Protein AF-R7W3X5-F1 (afdb_monomer_lite)

Foldseek 3Di:
DPPCCLVPVADDAFPLSCLLQFVVRCALPHDRDDPVNVLSVCCCVVPQVDPVLVVLLVVLLVVLVVVLVVVVVVQVVDPPRDDDVVVSVVCSVLSSVCCQALNPPDPPSVLVVVLVVLSCVLNVDDALCRVCVPDPVSVVVTCSSVSSNVSSVSVLVVLVVSLVVLPDDDDDDPDDDQHNSNRLVCCLPPPPPDPDHDDSDRPPVPVVVPDD

Radius of gyration: 20.96 Å; chains: 1; bounding box: 62×42×55 Å

Sequence (212 aa):
MRTHDVSFATRPISRIKRLTLVDGSEGLIFAPYGSAWRQLRKICTVELLSTRRVQSSRGIGEQEVQHLLQAVSTTTATPGAAVNLSTLLSSYVNDSTVHTIIGSRFKDRETFLRLMGEGIELFSRPGLPDLYPSSRLAMLVSRKPQLVKQHNQAMMGFMETIIQEHQAPLGATTDKEEDLVDVLLRIQKEDDSLEFPLTTRAANESSSSELD

InterPro domains:
  IPR001128 Cytochrome P450 [PF00067] (5-192)
  IPR036396 Cytochrome P450 superfamily [G3DSA:1.10.630.10] (1-207)
  IPR036396 Cytochrome P450 superfamily [SSF48264] (2-198)

Organism: Aegilops tauschii (NCBI:txid37682)

Secondary structure (DSSP, 8-state):
--SSTTTTTSPPPPHHHHHHSPTT--HHHHSPSSHHHHHHHHHIIIIIS-HHHHHHTHHHHHHHHHHHHH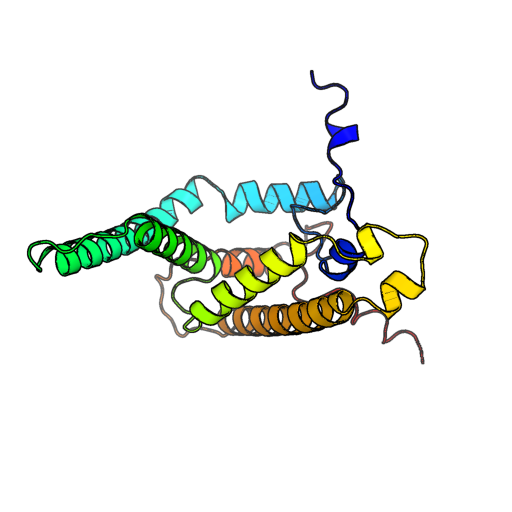HHHHHHTSTTPPP-HHHHHHHHHHHHHHHHHH-S--S-HHHHHHHHHHHHHHHHSPPHHHH-TT-HHHHHH-SHHHHHHHHHHHHHHHHHHHHHHHHS---S-TTPPPPHHHHHHHHHHH-TT-SS---SS-GGGSSSSS--

pLDDT: mean 80.61, std 13.16, range [31.06, 91.56]

Structure (mmCIF, N/CA/C/O backbone):
data_AF-R7W3X5-F1
#
_entry.id   AF-R7W3X5-F1
#
loop_
_atom_site.group_PDB
_atom_site.id
_atom_site.type_symbol
_atom_site.label_atom_id
_atom_site.label_alt_id
_atom_site.label_comp_id
_atom_site.label_asym_id
_atom_site.label_entity_id
_atom_site.label_seq_id
_atom_site.pdbx_PDB_ins_code
_atom_site.Cartn_x
_atom_site.Cartn_y
_atom_site.Cartn_z
_atom_site.occupancy
_atom_site.B_iso_or_equiv
_atom_site.auth_seq_id
_atom_site.auth_comp_id
_atom_site.auth_asym_id
_atom_site.auth_atom_id
_atom_site.pdbx_PDB_model_num
ATOM 1 N N . MET A 1 1 ? -15.840 -21.140 -20.642 1.00 53.31 1 MET A N 1
ATOM 2 C CA . MET A 1 1 ? -15.237 -19.791 -20.730 1.00 53.31 1 MET A CA 1
ATOM 3 C C . MET A 1 1 ? -13.885 -19.774 -20.009 1.00 53.31 1 MET A C 1
ATOM 5 O O . MET A 1 1 ? -13.824 -19.275 -18.901 1.00 53.31 1 MET A O 1
ATOM 9 N N . ARG A 1 2 ? -12.831 -20.387 -20.573 1.00 64.19 2 ARG A N 1
ATOM 10 C CA . ARG A 1 2 ? -11.454 -20.340 -20.013 1.00 64.19 2 ARG A CA 1
ATOM 11 C C . ARG A 1 2 ? -10.365 -20.134 -21.075 1.00 64.19 2 ARG A C 1
ATOM 13 O O . ARG A 1 2 ? -9.177 -20.166 -20.786 1.00 64.19 2 ARG A O 1
ATOM 20 N N . THR A 1 3 ? -10.758 -19.987 -22.337 1.00 79.94 3 THR A N 1
ATOM 21 C CA . THR A 1 3 ? -9.847 -20.098 -23.482 1.00 79.94 3 THR A CA 1
ATOM 22 C C . THR A 1 3 ? -8.993 -18.847 -23.700 1.00 79.94 3 THR A C 1
ATOM 24 O O . THR A 1 3 ? -7.970 -18.929 -24.369 1.00 79.94 3 THR A O 1
ATOM 27 N N . HIS A 1 4 ? -9.382 -17.702 -23.127 1.00 82.06 4 HIS A N 1
ATOM 28 C CA . HIS A 1 4 ? -8.710 -16.413 -23.343 1.00 82.06 4 HIS A CA 1
ATOM 29 C C . HIS A 1 4 ? -8.350 -15.678 -22.046 1.00 82.06 4 HIS A C 1
ATOM 31 O O . HIS A 1 4 ? -7.963 -14.514 -22.094 1.00 82.06 4 HIS A O 1
ATOM 37 N N . ASP A 1 5 ? -8.428 -16.344 -20.891 1.00 83.25 5 ASP A N 1
ATOM 38 C CA . ASP A 1 5 ? -8.201 -15.711 -19.585 1.00 83.25 5 ASP A CA 1
ATOM 39 C C . ASP A 1 5 ? -6.802 -15.082 -19.503 1.00 83.25 5 ASP A C 1
ATOM 41 O O . ASP A 1 5 ? -6.646 -13.972 -19.007 1.00 83.25 5 ASP A O 1
ATOM 45 N N . VAL A 1 6 ? -5.788 -15.750 -20.068 1.00 82.12 6 VAL A N 1
ATOM 46 C CA . VAL A 1 6 ? -4.406 -15.243 -20.119 1.00 82.12 6 VAL A CA 1
ATOM 47 C C . VAL A 1 6 ? -4.274 -14.045 -21.064 1.00 82.12 6 VAL A C 1
ATOM 49 O O . VAL A 1 6 ? -3.577 -13.089 -20.739 1.00 82.12 6 VAL A O 1
ATOM 52 N N . SER A 1 7 ? -4.977 -14.053 -22.200 1.00 82.25 7 SER A N 1
ATOM 53 C CA . SER A 1 7 ? -4.955 -12.946 -23.168 1.00 82.25 7 SER A CA 1
ATOM 54 C C . SER A 1 7 ? -5.521 -11.646 -22.586 1.00 82.25 7 SER A C 1
ATOM 56 O O . SER A 1 7 ? -5.098 -10.567 -22.991 1.00 82.25 7 SER A O 1
ATOM 58 N N . PHE A 1 8 ? -6.435 -11.745 -21.616 1.00 81.62 8 PHE A N 1
ATOM 59 C CA . PHE A 1 8 ? -7.041 -10.604 -20.921 1.00 81.62 8 PHE A CA 1
ATOM 60 C C . PHE A 1 8 ? -6.524 -10.408 -19.486 1.00 81.62 8 PHE A C 1
ATOM 62 O O . PHE A 1 8 ? -7.038 -9.557 -18.761 1.00 81.62 8 PHE A O 1
ATOM 69 N N . ALA A 1 9 ? -5.508 -11.167 -19.059 1.00 82.25 9 ALA A N 1
ATOM 70 C CA . ALA A 1 9 ? -4.963 -11.071 -17.705 1.00 82.25 9 ALA A CA 1
ATOM 71 C C . ALA A 1 9 ? -4.139 -9.791 -17.484 1.00 82.25 9 ALA A C 1
ATOM 73 O O . ALA A 1 9 ? -4.069 -9.286 -16.363 1.00 82.25 9 ALA A O 1
ATOM 74 N N . THR A 1 10 ? -3.523 -9.255 -18.542 1.00 81.56 10 THR A N 1
ATOM 75 C CA . THR A 1 10 ? -2.666 -8.066 -18.465 1.00 81.56 10 THR A CA 1
ATOM 76 C C . THR A 1 10 ? -3.497 -6.784 -18.496 1.00 81.56 10 THR A C 1
ATOM 78 O O . THR A 1 10 ? -4.304 -6.571 -19.402 1.00 81.56 10 THR A O 1
ATOM 81 N N . ARG A 1 11 ? -3.278 -5.890 -17.523 1.00 81.62 11 ARG A N 1
ATOM 82 C CA . ARG A 1 11 ? -3.983 -4.603 -17.432 1.00 81.62 11 ARG A CA 1
ATOM 83 C C . ARG A 1 11 ? -3.225 -3.506 -18.189 1.00 81.62 11 ARG A C 1
ATOM 85 O O . ARG A 1 11 ? -2.046 -3.299 -17.909 1.00 81.62 11 ARG A O 1
ATOM 92 N N . PRO A 1 12 ? -3.869 -2.754 -19.100 1.00 79.50 12 PRO A N 1
ATOM 93 C CA . PRO A 1 12 ? -3.219 -1.628 -19.757 1.00 79.50 12 PRO A CA 1
ATOM 94 C C . PRO A 1 12 ? -2.962 -0.490 -18.757 1.00 79.50 12 PRO A C 1
ATOM 96 O O . PRO A 1 12 ? -3.867 -0.038 -18.051 1.00 79.50 12 PRO A O 1
ATOM 99 N N . ILE A 1 13 ? -1.718 -0.012 -18.718 1.00 80.88 13 ILE A N 1
ATOM 100 C CA . ILE A 1 13 ? -1.271 1.073 -17.837 1.00 80.88 13 ILE A CA 1
ATOM 101 C C . ILE A 1 13 ? -1.200 2.368 -18.652 1.00 80.88 13 ILE A C 1
ATOM 103 O O . ILE A 1 13 ? -0.514 2.430 -19.676 1.00 80.88 13 ILE A O 1
ATOM 107 N N . SER A 1 14 ? -1.909 3.406 -18.200 1.00 81.62 14 SER A N 1
ATOM 108 C CA . SER A 1 14 ? -1.877 4.726 -18.837 1.00 81.62 14 SER A CA 1
ATOM 109 C C . SER A 1 14 ? -0.532 5.430 -18.618 1.00 81.62 14 SER A C 1
ATOM 111 O O . SER A 1 14 ? 0.282 5.016 -17.791 1.00 81.62 14 SER A O 1
ATOM 113 N N . ARG A 1 15 ? -0.277 6.516 -19.354 1.00 79.56 15 ARG A N 1
ATOM 114 C CA . ARG A 1 15 ? 1.006 7.226 -19.293 1.00 79.56 15 ARG A CA 1
ATOM 115 C C . ARG A 1 15 ? 1.274 7.820 -17.908 1.00 79.56 15 ARG A C 1
ATOM 117 O O . ARG A 1 15 ? 2.396 7.715 -17.432 1.00 79.56 15 ARG A O 1
ATOM 124 N N . ILE A 1 16 ? 0.266 8.401 -17.253 1.00 79.81 16 ILE A N 1
ATOM 125 C CA . ILE A 1 16 ? 0.413 8.900 -15.877 1.00 79.81 16 ILE A CA 1
ATOM 126 C C . ILE A 1 16 ? 0.554 7.749 -14.883 1.00 79.81 16 ILE A C 1
ATOM 128 O O . ILE A 1 16 ? 1.426 7.812 -14.026 1.00 79.81 16 ILE A O 1
ATOM 132 N N . LYS A 1 17 ? -0.229 6.674 -15.023 1.00 81.88 17 LYS A N 1
ATOM 133 C CA . LYS A 1 17 ? -0.144 5.516 -14.117 1.00 81.88 17 LYS A CA 1
ATOM 134 C C . LYS A 1 17 ? 1.225 4.842 -14.159 1.00 81.88 17 LYS A C 1
ATOM 136 O O . LYS A 1 17 ? 1.703 4.388 -13.130 1.00 81.88 17 LYS A O 1
ATOM 141 N N . ARG A 1 18 ? 1.881 4.840 -15.323 1.00 82.19 18 ARG A N 1
ATOM 142 C CA . ARG A 1 18 ? 3.265 4.372 -15.466 1.00 82.19 18 ARG A CA 1
ATOM 143 C C . ARG A 1 18 ? 4.270 5.258 -14.734 1.00 82.19 18 ARG A C 1
ATOM 145 O O . ARG A 1 18 ? 5.299 4.763 -14.336 1.00 82.19 18 ARG A O 1
ATOM 152 N N . LEU A 1 19 ? 3.988 6.548 -14.558 1.00 79.44 19 LEU A N 1
ATOM 153 C CA . LEU A 1 19 ? 4.825 7.411 -13.719 1.00 79.44 19 LEU A CA 1
ATOM 154 C C . LEU A 1 19 ? 4.551 7.186 -12.227 1.00 79.44 19 LEU A C 1
ATOM 156 O O . LEU A 1 19 ? 5.418 7.466 -11.407 1.00 79.44 19 LEU A O 1
ATOM 160 N N . THR A 1 20 ? 3.344 6.729 -11.874 1.00 78.44 20 THR A N 1
ATOM 161 C CA . THR A 1 20 ? 2.961 6.405 -10.491 1.00 78.44 20 THR A CA 1
ATOM 162 C C . THR A 1 20 ? 3.589 5.107 -10.021 1.00 78.44 20 THR A C 1
ATOM 164 O O . THR A 1 20 ? 4.037 5.031 -8.885 1.00 78.44 20 THR A O 1
ATOM 167 N N . LEU A 1 21 ? 3.663 4.107 -10.888 1.00 77.50 21 LEU A N 1
ATOM 168 C CA . LEU A 1 21 ? 4.394 2.879 -10.616 1.00 77.50 21 LEU A CA 1
ATOM 169 C C . LEU A 1 21 ? 5.873 3.166 -10.866 1.00 77.50 21 LEU A C 1
ATOM 171 O O . LEU A 1 21 ? 6.240 3.549 -11.970 1.00 77.50 21 LEU A O 1
ATOM 175 N N . VAL A 1 22 ? 6.714 3.039 -9.846 1.00 71.25 22 VAL A N 1
ATOM 176 C CA . VAL A 1 22 ? 8.159 3.104 -10.063 1.00 71.25 22 VAL A CA 1
ATOM 177 C C . VAL A 1 22 ? 8.552 1.898 -10.923 1.00 71.25 22 VAL A C 1
ATOM 179 O O . VAL A 1 22 ? 7.927 0.844 -10.815 1.00 71.25 22 VAL A O 1
ATOM 182 N N . ASP A 1 23 ? 9.534 2.042 -11.814 1.00 70.19 23 ASP A N 1
ATOM 183 C CA . ASP A 1 23 ? 9.938 0.934 -12.687 1.00 70.19 23 ASP A CA 1
ATOM 184 C C . ASP A 1 23 ? 10.310 -0.304 -11.847 1.00 70.19 23 ASP A C 1
ATOM 186 O O . ASP A 1 23 ? 11.108 -0.219 -10.908 1.00 70.19 23 ASP A O 1
ATOM 190 N N . GLY A 1 24 ? 9.682 -1.444 -12.156 1.00 69.12 24 GLY A N 1
ATOM 191 C CA . GLY A 1 24 ? 9.813 -2.688 -11.389 1.00 69.12 24 GLY A CA 1
ATOM 192 C C . GLY A 1 24 ? 8.920 -2.788 -10.143 1.00 69.12 24 GLY A C 1
ATOM 193 O O . GLY A 1 24 ? 8.981 -3.787 -9.428 1.00 69.12 24 GLY A O 1
ATOM 194 N N . SER A 1 25 ? 8.081 -1.785 -9.862 1.00 74.19 25 SER A N 1
ATOM 195 C CA . SER A 1 25 ? 7.157 -1.749 -8.719 1.00 74.19 25 SER A CA 1
ATOM 196 C C . SER A 1 25 ? 5.688 -1.954 -9.120 1.00 74.19 25 SER A C 1
ATOM 198 O O . SER A 1 25 ? 4.775 -1.504 -8.423 1.00 74.19 25 SER A O 1
ATOM 200 N N . GLU A 1 26 ? 5.412 -2.613 -10.249 1.00 78.62 26 GLU A N 1
ATOM 201 C CA . GLU A 1 26 ? 4.047 -2.822 -10.754 1.00 78.62 26 GLU A CA 1
ATOM 202 C C . GLU A 1 26 ? 3.196 -3.728 -9.843 1.00 78.62 26 GLU A C 1
ATOM 204 O O . GLU A 1 26 ? 1.959 -3.714 -9.909 1.00 78.62 26 GLU A O 1
ATOM 209 N N . GLY A 1 27 ? 3.859 -4.499 -8.974 1.00 83.12 27 GLY A N 1
ATOM 210 C CA . GLY A 1 27 ? 3.242 -5.336 -7.949 1.00 83.12 27 GLY A CA 1
ATOM 211 C C . GLY A 1 27 ? 2.247 -6.357 -8.510 1.00 83.12 27 GLY A C 1
ATOM 212 O O . GLY A 1 27 ? 2.238 -6.689 -9.692 1.00 83.12 27 GLY A O 1
ATOM 213 N N . LEU A 1 28 ? 1.354 -6.863 -7.657 1.00 84.44 28 LEU A N 1
ATOM 214 C CA . LEU A 1 28 ? 0.376 -7.884 -8.060 1.00 84.44 28 LEU A CA 1
ATOM 215 C C . LEU A 1 28 ? -0.734 -7.332 -8.980 1.00 84.44 28 LEU A C 1
ATOM 217 O O . LEU A 1 28 ? -1.373 -8.092 -9.712 1.00 84.44 28 LEU A O 1
ATOM 221 N N . ILE A 1 29 ? -0.984 -6.019 -8.922 1.00 83.19 29 ILE A N 1
ATOM 222 C CA . ILE A 1 29 ? -2.129 -5.371 -9.574 1.00 83.19 29 ILE A CA 1
ATOM 223 C C . ILE A 1 29 ? -1.837 -5.058 -11.046 1.00 83.19 29 ILE A C 1
ATOM 225 O O . ILE A 1 29 ? -2.717 -5.273 -11.883 1.00 83.19 29 ILE A O 1
ATOM 229 N N . PHE A 1 30 ? -0.638 -4.554 -11.365 1.00 82.38 30 PHE A N 1
ATOM 230 C CA . PHE A 1 30 ? -0.304 -4.057 -12.706 1.00 82.38 30 PHE A CA 1
ATOM 231 C C . PHE A 1 30 ? 0.792 -4.841 -13.420 1.00 82.38 30 PHE A C 1
ATOM 233 O O . PHE A 1 30 ? 0.944 -4.644 -14.626 1.00 82.38 30 PHE A O 1
ATOM 240 N N . ALA A 1 31 ? 1.526 -5.728 -12.735 1.00 85.25 31 ALA A N 1
ATOM 241 C CA . ALA A 1 31 ? 2.554 -6.505 -13.414 1.00 85.25 31 ALA A CA 1
ATOM 242 C C . ALA A 1 31 ? 1.928 -7.381 -14.517 1.00 85.25 31 ALA A C 1
ATOM 244 O O . ALA A 1 31 ? 0.866 -7.986 -14.310 1.00 85.25 31 ALA A O 1
ATOM 245 N N . PRO A 1 32 ? 2.556 -7.444 -15.705 1.00 84.38 32 PRO A N 1
ATOM 246 C CA . PRO A 1 32 ? 2.081 -8.288 -16.787 1.00 84.38 32 PRO A CA 1
ATOM 247 C C . PRO A 1 32 ? 2.128 -9.757 -16.369 1.00 84.38 32 PRO A C 1
ATOM 249 O O . PRO A 1 32 ? 2.985 -10.184 -15.592 1.00 84.38 32 PRO A O 1
ATOM 252 N N . TYR A 1 33 ? 1.204 -10.550 -16.905 1.00 85.31 33 TYR A N 1
ATOM 253 C CA . TYR A 1 33 ? 1.168 -11.971 -16.597 1.00 85.31 33 TYR A CA 1
ATOM 254 C C . TYR A 1 33 ? 2.459 -12.663 -17.068 1.00 85.31 33 TYR A C 1
ATOM 256 O O . TYR A 1 33 ? 2.796 -12.623 -18.249 1.00 85.31 33 TYR A O 1
ATOM 264 N N . GLY A 1 34 ? 3.161 -13.325 -16.149 1.00 87.12 34 GLY A N 1
ATOM 265 C CA . GLY A 1 34 ? 4.453 -13.969 -16.398 1.00 87.12 34 GLY A CA 1
ATOM 266 C C . GLY A 1 34 ? 4.939 -14.766 -15.186 1.00 87.12 34 GLY A C 1
ATOM 267 O O . GLY A 1 34 ? 4.201 -14.910 -14.206 1.00 87.12 34 GLY A O 1
ATOM 268 N N . SER A 1 35 ? 6.166 -15.291 -15.239 1.00 88.69 35 SER A N 1
ATOM 269 C CA . SER A 1 35 ? 6.783 -16.034 -14.127 1.00 88.69 35 SER A CA 1
ATOM 270 C C . SER A 1 35 ? 6.906 -15.170 -12.868 1.00 88.69 35 SER A C 1
ATOM 272 O O . SER A 1 35 ? 6.412 -15.581 -11.820 1.00 88.69 35 SER A O 1
ATOM 274 N N . ALA A 1 36 ? 7.397 -13.933 -12.993 1.00 86.69 36 ALA A N 1
ATOM 275 C CA . ALA A 1 36 ? 7.482 -12.972 -11.888 1.00 86.69 36 ALA A CA 1
ATOM 276 C C . ALA A 1 36 ? 6.122 -12.713 -11.209 1.00 86.69 36 ALA A C 1
ATOM 278 O O . ALA A 1 36 ? 5.992 -12.833 -9.990 1.00 86.69 36 ALA A O 1
ATOM 279 N N . TRP A 1 37 ? 5.063 -12.449 -11.989 1.00 89.38 37 TRP A N 1
ATOM 280 C CA . TRP A 1 37 ? 3.712 -12.255 -11.440 1.00 89.38 37 TRP A CA 1
ATOM 281 C C . TRP A 1 37 ? 3.177 -13.516 -10.751 1.00 89.38 37 TRP A C 1
ATOM 283 O O . TRP A 1 37 ? 2.553 -13.433 -9.692 1.00 89.38 37 TRP A O 1
ATOM 293 N N . ARG A 1 38 ? 3.421 -14.704 -11.326 1.00 90.38 38 ARG A N 1
ATOM 294 C CA . ARG A 1 38 ? 3.013 -15.985 -10.725 1.00 90.38 38 ARG A CA 1
ATOM 295 C C . ARG A 1 38 ? 3.744 -16.242 -9.408 1.00 90.38 38 ARG A C 1
ATOM 297 O O . ARG A 1 38 ? 3.099 -16.692 -8.462 1.00 90.38 38 ARG A O 1
ATOM 304 N N . GLN A 1 39 ? 5.040 -15.937 -9.337 1.00 91.19 39 GLN A N 1
ATOM 305 C CA . GLN A 1 39 ? 5.836 -16.051 -8.116 1.00 91.19 39 GLN A CA 1
ATOM 306 C C . GLN A 1 39 ? 5.302 -15.107 -7.035 1.00 91.19 39 GLN A C 1
ATOM 308 O O . GLN A 1 39 ? 4.974 -15.564 -5.941 1.00 91.19 39 GLN A O 1
ATOM 313 N N . LEU A 1 40 ? 5.096 -13.827 -7.361 1.00 90.19 40 LEU A N 1
ATOM 314 C CA . LEU A 1 40 ? 4.533 -12.851 -6.426 1.00 90.19 40 LEU A CA 1
ATOM 315 C C . LEU A 1 40 ? 3.133 -13.263 -5.948 1.00 90.19 40 LEU A C 1
ATOM 317 O O . LEU A 1 40 ? 2.847 -13.238 -4.754 1.00 90.19 40 LEU A O 1
ATOM 321 N N . ARG A 1 41 ? 2.268 -13.732 -6.858 1.00 91.38 41 ARG A N 1
ATOM 322 C CA . ARG A 1 41 ? 0.941 -14.259 -6.503 1.00 91.38 41 ARG A CA 1
ATOM 323 C C . ARG A 1 41 ? 1.032 -15.449 -5.552 1.00 91.38 41 ARG A C 1
ATOM 325 O O . ARG A 1 41 ? 0.210 -15.549 -4.639 1.00 91.38 41 ARG A O 1
ATOM 332 N N . LYS A 1 42 ? 1.985 -16.360 -5.775 1.00 91.56 42 LYS A N 1
ATOM 333 C CA . LYS A 1 42 ? 2.213 -17.520 -4.908 1.00 91.56 42 LYS A CA 1
ATOM 334 C C . LYS A 1 42 ? 2.616 -17.061 -3.510 1.00 91.56 42 LYS A C 1
ATOM 336 O O . LYS A 1 42 ? 1.966 -17.492 -2.567 1.00 91.56 42 LYS A O 1
ATOM 341 N N . ILE A 1 43 ? 3.575 -16.140 -3.392 1.00 90.75 43 ILE A N 1
ATOM 342 C CA . ILE A 1 43 ? 3.987 -15.549 -2.108 1.00 90.75 43 ILE A CA 1
ATOM 343 C C . ILE A 1 43 ? 2.777 -14.933 -1.394 1.00 90.75 43 ILE A C 1
ATOM 345 O O . ILE A 1 43 ? 2.472 -15.302 -0.263 1.00 90.75 43 ILE A O 1
ATOM 349 N N . CYS A 1 44 ? 2.005 -14.075 -2.071 1.00 90.25 44 CYS A N 1
ATOM 350 C CA . CYS A 1 44 ? 0.825 -13.462 -1.459 1.00 90.25 44 CYS A CA 1
ATOM 351 C C . CYS A 1 44 ? -0.204 -14.497 -0.984 1.00 90.25 44 CYS A C 1
ATOM 353 O O . CYS A 1 44 ? -0.799 -14.324 0.070 1.00 90.25 44 CYS A O 1
ATOM 355 N N . THR A 1 45 ? -0.435 -15.566 -1.748 1.00 91.19 45 THR A N 1
ATOM 356 C CA . THR A 1 45 ? -1.476 -16.555 -1.421 1.00 91.19 45 THR A CA 1
ATOM 357 C C . THR A 1 45 ? -1.030 -17.530 -0.331 1.00 91.19 45 THR A C 1
ATOM 359 O O . THR A 1 45 ? -1.827 -17.897 0.527 1.00 91.19 45 THR A O 1
ATOM 362 N N . VAL A 1 46 ? 0.224 -17.980 -0.384 1.00 90.44 46 VAL A N 1
ATOM 363 C CA . VAL A 1 46 ? 0.751 -19.040 0.487 1.00 90.44 46 VAL A CA 1
ATOM 364 C C . VAL A 1 46 ? 1.287 -18.481 1.798 1.00 90.44 46 VAL A C 1
ATOM 366 O O . VAL A 1 46 ? 1.103 -19.115 2.829 1.00 90.44 46 VAL A O 1
ATOM 369 N N . GLU A 1 47 ? 1.893 -17.297 1.778 1.00 87.62 47 GLU A N 1
ATOM 370 C CA . GLU A 1 47 ? 2.559 -16.731 2.953 1.00 87.62 47 GLU A CA 1
ATOM 371 C C . GLU A 1 47 ? 1.694 -15.651 3.609 1.00 87.62 47 GLU A C 1
ATOM 373 O O . GLU A 1 47 ? 1.364 -15.745 4.791 1.00 87.62 47 GLU A O 1
ATOM 378 N N . LEU A 1 48 ? 1.246 -14.658 2.830 1.00 86.75 48 LEU A N 1
ATOM 379 C CA . LEU A 1 48 ? 0.571 -13.473 3.379 1.00 86.75 48 LEU A CA 1
ATOM 380 C C . LEU A 1 48 ? -0.921 -13.692 3.667 1.00 86.75 48 LEU A C 1
ATOM 382 O O . LEU A 1 48 ? -1.437 -13.218 4.674 1.00 86.75 48 LEU A O 1
ATOM 386 N N . LEU A 1 49 ? -1.625 -14.396 2.779 1.00 86.50 49 LEU A N 1
ATOM 387 C CA . LEU A 1 49 ? -3.082 -14.583 2.820 1.00 86.50 49 LEU A CA 1
ATOM 388 C C . LEU A 1 49 ? -3.476 -16.036 3.115 1.00 86.50 49 LEU A C 1
ATOM 390 O O . LEU A 1 49 ? -4.570 -16.479 2.757 1.00 86.50 49 LEU A O 1
ATOM 394 N N . SER A 1 50 ? -2.584 -16.794 3.754 1.00 88.75 50 SER A N 1
ATOM 395 C CA . SER A 1 50 ? -2.880 -18.165 4.156 1.00 88.75 50 SER A CA 1
ATOM 396 C C . SER A 1 50 ? -3.966 -18.207 5.226 1.00 88.75 50 SER A C 1
ATOM 398 O O . SER A 1 50 ? -4.115 -17.293 6.037 1.00 88.75 50 SER A O 1
ATOM 400 N N . THR A 1 51 ? -4.707 -19.314 5.281 1.00 87.69 51 THR A N 1
ATOM 401 C CA . THR A 1 51 ? -5.719 -19.538 6.324 1.00 87.69 51 THR A CA 1
ATOM 402 C C . THR A 1 51 ? -5.130 -19.414 7.725 1.00 87.69 51 THR A C 1
ATOM 404 O O . THR A 1 51 ? -5.759 -18.827 8.599 1.00 87.69 51 THR A O 1
ATOM 407 N N . ARG A 1 52 ? -3.901 -19.904 7.921 1.00 86.06 52 ARG A N 1
ATOM 408 C CA . ARG A 1 52 ? -3.161 -19.772 9.178 1.00 86.06 52 ARG A CA 1
ATOM 409 C C . ARG A 1 52 ? -2.927 -18.306 9.546 1.00 86.06 52 ARG A C 1
ATOM 411 O O . ARG A 1 52 ? -3.135 -17.946 10.698 1.00 86.06 52 ARG A O 1
ATOM 418 N N . ARG A 1 53 ? -2.525 -17.471 8.584 1.00 83.25 53 ARG A N 1
ATOM 419 C CA . ARG A 1 53 ? -2.231 -16.051 8.815 1.00 83.25 53 ARG A CA 1
ATOM 420 C C . ARG A 1 53 ? -3.486 -15.232 9.085 1.00 83.25 53 ARG A C 1
ATOM 422 O O . ARG A 1 53 ? -3.521 -14.448 10.022 1.00 83.25 53 ARG A O 1
ATOM 429 N N . VAL A 1 54 ? -4.544 -15.482 8.318 1.00 84.38 54 VAL A N 1
ATOM 430 C CA . VAL A 1 54 ? -5.854 -14.855 8.545 1.00 84.38 54 VAL A CA 1
ATOM 431 C C . VAL A 1 54 ? -6.413 -15.229 9.925 1.00 84.38 54 VAL A C 1
ATOM 433 O O . VAL A 1 54 ? -7.086 -14.425 10.565 1.00 84.38 54 VAL A O 1
ATOM 436 N N . GLN A 1 55 ? -6.139 -16.447 10.402 1.00 85.06 55 GLN A N 1
ATOM 437 C CA . GLN A 1 55 ? -6.533 -16.876 11.744 1.00 85.06 55 GLN A CA 1
ATOM 438 C C . GLN A 1 55 ? -5.665 -16.272 12.848 1.00 85.06 55 GLN A C 1
ATOM 440 O O . GLN A 1 55 ? -6.217 -15.952 13.898 1.00 85.06 55 GLN A O 1
ATOM 445 N N . SER A 1 56 ? -4.353 -16.097 12.641 1.00 81.06 56 SER A N 1
ATOM 446 C CA . SER A 1 56 ? -3.502 -15.439 13.640 1.00 81.06 56 SER A CA 1
ATOM 447 C C . SER A 1 56 ? -3.917 -13.980 13.830 1.00 81.06 56 SER A C 1
ATOM 449 O O . SER A 1 56 ? -4.184 -13.578 14.957 1.00 81.06 56 SER A O 1
ATOM 451 N N . SER A 1 57 ? -4.181 -13.262 12.729 1.00 75.00 57 SER A N 1
ATOM 452 C CA . SER A 1 57 ? -4.606 -11.855 12.754 1.00 75.00 57 SER A CA 1
ATOM 453 C C . SER A 1 57 ? -6.013 -11.629 13.319 1.00 75.00 57 SER A C 1
ATOM 455 O O . SER A 1 57 ? -6.495 -10.497 13.373 1.00 75.00 57 SER A O 1
ATOM 457 N N . ARG A 1 58 ? -6.722 -12.688 13.726 1.00 82.00 58 ARG A N 1
ATOM 458 C CA . ARG A 1 58 ? -8.061 -12.577 14.311 1.00 82.00 58 ARG A CA 1
ATOM 459 C C . ARG A 1 58 ? -8.056 -11.740 15.591 1.00 82.00 58 ARG A C 1
ATOM 461 O O . ARG A 1 58 ? -8.998 -10.979 15.801 1.00 82.00 58 ARG A O 1
ATOM 468 N N . GLY A 1 59 ? -7.003 -11.849 16.405 1.00 81.69 59 GLY A N 1
ATOM 469 C CA . GLY A 1 59 ? -6.872 -11.079 17.645 1.00 81.69 59 GLY A CA 1
ATOM 470 C C . GLY A 1 59 ? -6.887 -9.568 17.402 1.00 81.69 59 GLY A C 1
ATOM 471 O O . GLY A 1 59 ? -7.542 -8.835 18.139 1.00 81.69 59 GLY A O 1
ATOM 472 N N . ILE A 1 60 ? -6.263 -9.122 16.308 1.00 80.94 60 ILE A N 1
ATOM 473 C CA . ILE A 1 60 ? -6.261 -7.719 15.869 1.00 80.94 60 ILE A CA 1
ATOM 474 C C . ILE A 1 60 ? -7.693 -7.256 15.587 1.00 80.94 60 ILE A C 1
ATOM 476 O O . ILE A 1 60 ? -8.130 -6.224 16.086 1.00 80.94 60 ILE A O 1
ATOM 480 N N . GLY A 1 61 ? -8.457 -8.047 14.828 1.00 80.44 61 GLY A N 1
ATOM 481 C CA . GLY A 1 61 ? -9.856 -7.732 14.535 1.00 80.44 61 GLY A CA 1
ATOM 482 C C . GLY A 1 61 ? -10.710 -7.620 15.800 1.00 80.44 61 GLY A C 1
ATOM 483 O O . GLY A 1 61 ? -11.510 -6.699 15.924 1.00 80.44 61 GLY A O 1
ATOM 484 N N . GLU A 1 62 ? -10.522 -8.517 16.769 1.00 85.94 62 GLU A N 1
ATOM 485 C CA . GLU A 1 62 ? -11.273 -8.489 18.030 1.00 85.94 62 GLU A CA 1
ATOM 486 C C . GLU A 1 62 ? -10.955 -7.242 18.873 1.00 85.94 62 GLU A C 1
ATOM 488 O O . GLU A 1 62 ? -11.878 -6.628 19.411 1.00 85.94 62 GLU A O 1
ATOM 493 N N . GLN A 1 63 ? -9.688 -6.820 18.933 1.00 83.75 63 GLN A N 1
ATOM 494 C CA . GLN A 1 63 ? -9.278 -5.581 19.608 1.00 83.75 63 GLN A CA 1
ATOM 495 C C . GLN A 1 63 ? -9.896 -4.345 18.944 1.00 83.75 63 GLN A C 1
ATOM 497 O O . GLN A 1 63 ? -10.52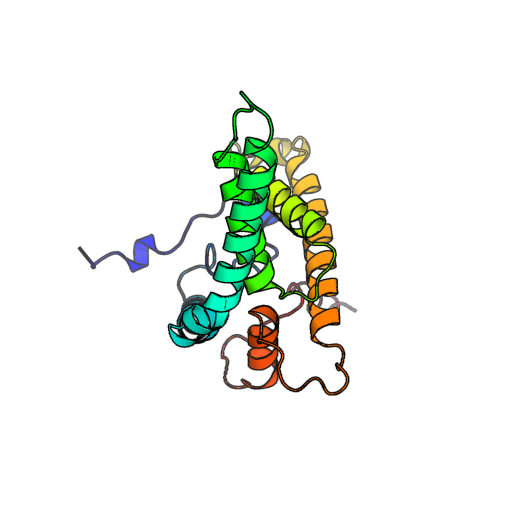5 -3.522 19.611 1.00 83.75 63 GLN A O 1
ATOM 502 N N . GLU A 1 64 ? -9.809 -4.251 17.620 1.00 85.00 64 GLU A N 1
ATOM 503 C CA . GLU A 1 64 ? -10.352 -3.116 16.871 1.00 85.00 64 GLU A CA 1
ATOM 504 C C . GLU A 1 64 ? -11.892 -3.054 16.950 1.00 85.00 64 GLU A C 1
ATOM 506 O O . GLU A 1 64 ? -12.480 -1.972 17.039 1.00 85.00 64 GLU A O 1
ATOM 511 N N . VAL A 1 65 ? -12.580 -4.204 17.011 1.00 88.56 65 VAL A N 1
ATOM 512 C CA . VAL A 1 65 ? -14.035 -4.253 17.249 1.00 88.56 65 VAL A CA 1
ATOM 513 C C . VAL A 1 65 ? -14.380 -3.750 18.652 1.00 88.56 65 VAL A C 1
ATOM 515 O O . VAL A 1 65 ? -15.371 -3.037 18.818 1.00 88.56 65 VAL A O 1
ATOM 518 N N . GLN A 1 66 ? -13.585 -4.080 19.673 1.00 88.69 66 GLN A N 1
ATOM 519 C CA . GLN A 1 66 ? -13.804 -3.551 21.023 1.00 88.69 66 GLN A CA 1
ATOM 520 C C . GLN A 1 66 ? -13.667 -2.025 21.053 1.00 88.69 66 GLN A C 1
ATOM 522 O O . GLN A 1 66 ? -14.522 -1.353 21.632 1.00 88.69 66 GLN A O 1
ATOM 527 N N . HIS A 1 67 ? -12.655 -1.474 20.379 1.00 86.06 67 HIS A N 1
ATOM 528 C CA . HIS A 1 67 ? -12.465 -0.027 20.246 1.00 86.06 67 HIS A CA 1
ATOM 529 C C . HIS A 1 67 ? -13.652 0.638 19.535 1.00 86.06 67 HIS A C 1
ATOM 531 O O . HIS A 1 67 ? -14.176 1.655 19.998 1.00 86.06 67 HIS A O 1
ATOM 537 N N . LEU A 1 68 ? -14.144 0.020 18.459 1.00 88.12 68 LEU A N 1
ATOM 538 C CA . LEU A 1 68 ? -15.338 0.466 17.746 1.00 88.12 68 LEU A CA 1
ATOM 539 C C . LEU A 1 68 ? -16.572 0.508 18.663 1.00 88.12 68 LEU A C 1
ATOM 541 O O . LEU A 1 68 ? -17.292 1.507 18.685 1.00 88.12 68 LEU A O 1
ATOM 545 N N . LEU A 1 69 ? -16.813 -0.552 19.440 1.00 90.50 69 LEU A N 1
ATOM 546 C CA . LEU A 1 69 ? -17.955 -0.629 20.358 1.00 90.50 69 LEU A CA 1
ATOM 547 C C . LEU A 1 69 ? -17.871 0.421 21.470 1.00 90.50 69 LEU A C 1
ATOM 549 O O . LEU A 1 69 ? -18.889 1.030 21.798 1.00 90.50 69 LEU A O 1
ATOM 553 N N . GLN A 1 70 ? -16.674 0.684 22.001 1.00 89.44 70 GLN A N 1
ATOM 554 C CA . GLN A 1 70 ? -16.447 1.746 22.985 1.00 89.44 70 GLN A CA 1
ATOM 555 C C . GLN A 1 70 ? -16.711 3.144 22.402 1.00 89.44 70 GLN A C 1
ATOM 557 O O . GLN A 1 70 ? -17.323 3.993 23.058 1.00 89.44 70 GLN A O 1
ATOM 562 N N . ALA A 1 71 ? -16.305 3.399 21.155 1.00 87.06 71 ALA A 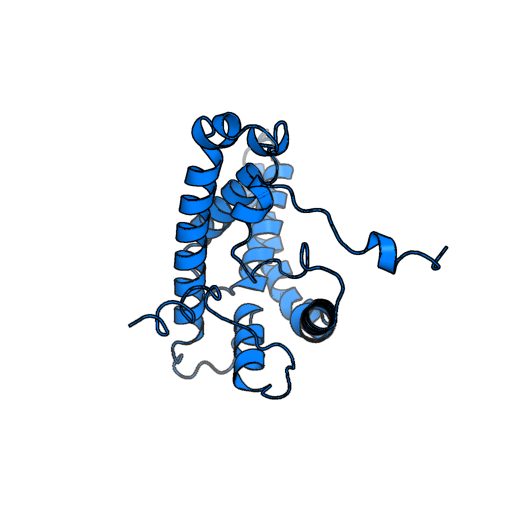N 1
ATOM 563 C CA . ALA A 1 71 ? -16.581 4.665 20.474 1.00 87.06 71 ALA A CA 1
ATOM 564 C C . ALA A 1 71 ? -18.090 4.879 20.258 1.00 87.06 71 ALA A C 1
ATOM 566 O O . ALA A 1 71 ? -18.617 5.973 20.498 1.00 87.06 71 ALA A O 1
ATOM 567 N N . VAL A 1 72 ? -18.805 3.817 19.869 1.00 89.38 72 VAL A N 1
ATOM 568 C CA . VAL A 1 72 ? -20.268 3.838 19.742 1.00 89.38 72 VAL A CA 1
ATOM 569 C C . VAL A 1 72 ? -20.915 4.105 21.099 1.00 89.38 72 VAL A C 1
ATOM 571 O O . VAL A 1 72 ? -21.698 5.048 21.202 1.00 89.38 72 VAL A O 1
ATOM 574 N N . SER A 1 73 ? -20.557 3.349 22.145 1.00 88.81 73 SER A N 1
ATOM 575 C CA . SER A 1 73 ? -21.167 3.494 23.473 1.00 88.81 73 SER A CA 1
ATOM 576 C C . SER A 1 73 ? -20.986 4.903 24.035 1.00 88.81 73 SER A C 1
ATOM 578 O O . SER A 1 73 ? -21.933 5.482 24.565 1.00 88.81 73 SER A O 1
ATOM 580 N N . THR A 1 74 ? -19.796 5.481 23.854 1.00 87.62 74 THR A N 1
ATOM 581 C CA . THR A 1 74 ? -19.465 6.840 24.305 1.00 87.62 74 THR A CA 1
ATOM 582 C C . THR A 1 74 ? -20.299 7.892 23.578 1.00 87.62 74 THR A C 1
ATOM 584 O O . THR A 1 74 ? -20.807 8.816 24.205 1.00 87.62 74 THR A O 1
ATOM 587 N N . THR A 1 75 ? -20.513 7.731 22.272 1.00 83.62 75 THR A N 1
ATOM 588 C CA . THR A 1 75 ? -21.332 8.668 21.486 1.00 83.62 75 THR A CA 1
ATOM 589 C C . THR A 1 75 ? -22.814 8.557 21.854 1.00 83.62 75 THR A C 1
ATOM 591 O O . THR A 1 75 ? -23.508 9.563 21.993 1.00 83.62 75 THR A O 1
ATOM 594 N N . THR A 1 76 ? -23.310 7.337 22.078 1.00 85.38 76 THR A N 1
ATOM 595 C CA . THR A 1 76 ? -24.702 7.093 22.494 1.00 85.38 76 THR A CA 1
ATOM 596 C C . THR A 1 76 ? -24.996 7.470 23.946 1.00 85.38 76 THR A C 1
ATOM 598 O O . THR A 1 76 ? -26.163 7.528 24.326 1.00 85.38 76 THR A O 1
ATOM 601 N N . ALA A 1 77 ? -23.970 7.749 24.760 1.00 84.12 77 ALA A N 1
ATOM 602 C CA . ALA A 1 77 ? -24.146 8.209 26.138 1.00 84.12 77 ALA A CA 1
ATOM 603 C C . ALA A 1 77 ? -24.838 9.582 26.212 1.00 84.12 77 ALA A C 1
ATOM 605 O O . ALA A 1 77 ? -25.442 9.923 27.227 1.00 84.12 77 ALA A O 1
ATOM 606 N N . THR A 1 78 ? -24.789 10.357 25.127 1.00 83.31 78 THR A N 1
ATOM 607 C CA . THR A 1 78 ? -25.531 11.610 24.978 1.00 83.31 78 THR A CA 1
ATOM 608 C C . THR A 1 78 ? -26.906 11.369 24.340 1.00 83.31 78 THR A C 1
ATOM 610 O O . THR A 1 78 ? -26.973 10.914 23.193 1.00 83.31 78 THR A O 1
ATOM 613 N N . PRO A 1 79 ? -28.020 11.694 25.030 1.00 78.06 79 PRO A N 1
ATOM 614 C CA . PRO A 1 79 ? -29.365 11.528 24.485 1.00 78.06 79 PRO A CA 1
ATOM 615 C C . PRO A 1 79 ? -29.549 12.314 23.182 1.00 78.06 79 PRO A C 1
ATOM 617 O O . PRO A 1 79 ? -29.300 13.517 23.135 1.00 78.06 79 PRO A O 1
ATOM 620 N N . GLY A 1 80 ? -29.999 11.638 22.123 1.00 79.50 80 GLY A N 1
ATOM 621 C CA . GLY A 1 80 ? -30.249 12.252 20.812 1.00 79.50 80 GLY A CA 1
ATOM 622 C C . GLY A 1 80 ? -29.018 12.401 19.908 1.00 79.50 80 GLY A C 1
ATOM 623 O O . GLY A 1 80 ? -29.156 12.912 18.797 1.00 79.50 80 GLY A O 1
ATOM 624 N N . ALA A 1 81 ? -27.835 11.944 20.330 1.00 83.00 81 ALA A N 1
ATOM 625 C CA . ALA A 1 81 ? -26.648 11.950 19.480 1.00 83.00 81 ALA A CA 1
ATOM 626 C C . ALA A 1 81 ? -26.758 10.901 18.359 1.00 83.00 81 ALA A C 1
ATOM 628 O O . ALA A 1 81 ? -26.917 9.705 18.608 1.00 83.00 81 ALA A O 1
ATOM 629 N N . ALA A 1 82 ? -26.654 11.352 17.108 1.00 85.25 82 ALA A N 1
ATOM 630 C CA . ALA A 1 82 ? -26.589 10.470 15.950 1.00 85.25 82 ALA A CA 1
ATOM 631 C C . ALA A 1 82 ? -25.161 9.932 15.769 1.00 85.25 82 ALA A C 1
ATOM 633 O O . ALA A 1 82 ? -24.197 10.696 15.743 1.00 85.25 82 ALA A O 1
ATOM 634 N N . VAL A 1 83 ? -25.028 8.616 15.602 1.00 86.50 83 VAL A N 1
ATOM 635 C CA . VAL A 1 83 ? -23.736 7.957 15.375 1.00 86.50 83 VAL A CA 1
ATOM 636 C C . VAL A 1 83 ? -23.511 7.766 13.878 1.00 86.50 83 VAL A C 1
ATOM 638 O O . VAL A 1 83 ? -24.290 7.089 13.206 1.00 86.50 83 VAL A O 1
ATOM 641 N N . ASN A 1 84 ? -22.415 8.310 13.345 1.00 89.88 84 ASN A N 1
ATOM 642 C CA . ASN A 1 84 ? -22.004 8.032 11.970 1.00 89.88 84 ASN A CA 1
ATOM 643 C C . ASN A 1 84 ? -21.233 6.704 11.899 1.00 89.88 84 ASN A C 1
ATOM 645 O O . ASN A 1 84 ? -20.006 6.661 12.006 1.00 89.88 84 ASN A O 1
ATOM 649 N N . LEU A 1 85 ? -21.970 5.613 11.686 1.00 89.31 85 LEU A N 1
ATOM 650 C CA . LEU A 1 85 ? -21.392 4.274 11.552 1.00 89.31 85 LEU A CA 1
ATOM 651 C C . LEU A 1 85 ? -20.471 4.139 10.333 1.00 89.31 85 LEU A C 1
ATOM 653 O O . LEU A 1 85 ? -19.525 3.363 10.388 1.00 89.31 85 LEU A O 1
ATOM 657 N N . SER A 1 86 ? -20.700 4.900 9.257 1.00 90.81 86 SER A N 1
ATOM 658 C CA . SER A 1 86 ? -19.846 4.844 8.063 1.00 90.81 86 SER A CA 1
ATOM 659 C C . SER A 1 86 ? -18.418 5.274 8.389 1.00 90.81 86 SER A C 1
ATOM 661 O O . SER A 1 86 ? -17.467 4.607 7.985 1.00 90.81 86 SER A O 1
ATOM 663 N N . THR A 1 87 ? -18.259 6.366 9.140 1.00 87.69 87 THR A N 1
ATOM 664 C CA . THR A 1 87 ? -16.940 6.864 9.554 1.00 87.69 87 THR A CA 1
ATOM 665 C C . THR A 1 87 ? -16.262 5.890 10.509 1.00 87.69 87 THR A C 1
ATOM 667 O O . THR A 1 87 ? -15.092 5.564 10.325 1.00 87.69 87 THR A O 1
ATOM 670 N N . LEU A 1 88 ? -17.007 5.379 11.491 1.00 87.25 88 LEU A N 1
ATOM 671 C CA . LEU A 1 88 ? -16.472 4.459 12.491 1.00 87.25 88 LEU A CA 1
ATOM 672 C C . LEU A 1 88 ? -16.029 3.119 11.877 1.00 87.25 88 LEU A C 1
ATOM 674 O O . LEU A 1 88 ? -14.927 2.653 12.154 1.00 87.25 88 LEU A O 1
ATOM 678 N N . LEU A 1 89 ? -16.835 2.539 10.982 1.00 89.06 89 LEU A N 1
ATOM 679 C CA . LEU A 1 89 ? -16.474 1.320 10.250 1.00 89.06 89 LEU A CA 1
ATOM 680 C C . LEU A 1 89 ? -15.278 1.543 9.320 1.00 89.06 89 LEU A C 1
ATOM 682 O O . LEU A 1 89 ? -14.425 0.668 9.204 1.00 89.06 89 LEU A O 1
ATOM 686 N N . SER A 1 90 ? -15.193 2.712 8.678 1.00 86.81 90 SER A N 1
ATOM 687 C CA . SER A 1 90 ? -14.039 3.048 7.836 1.00 86.81 90 SER A CA 1
ATOM 688 C C . SER A 1 90 ? -12.754 3.150 8.660 1.00 86.81 90 SER A C 1
ATOM 690 O O . SER A 1 90 ? -11.719 2.660 8.215 1.00 86.81 90 SER A O 1
ATOM 692 N N . SER A 1 91 ? -12.818 3.727 9.869 1.00 86.12 91 SER A N 1
ATOM 693 C CA . SER A 1 91 ? -11.676 3.733 10.794 1.00 86.12 91 SER A CA 1
ATOM 694 C C . SER A 1 91 ? -11.283 2.311 11.159 1.00 86.12 91 SER A C 1
ATOM 696 O O . SER A 1 91 ? -10.151 1.938 10.895 1.00 86.12 91 SER A O 1
ATOM 698 N N . TYR A 1 92 ? -12.234 1.498 11.632 1.00 87.38 92 TYR A N 1
ATOM 699 C CA . TYR A 1 92 ? -12.001 0.101 12.006 1.00 87.38 92 TYR A CA 1
ATOM 700 C C . TYR A 1 92 ? -11.287 -0.699 10.905 1.00 87.38 92 TYR A C 1
ATOM 702 O O . TYR A 1 92 ? -10.278 -1.352 11.160 1.00 87.38 92 TYR A O 1
ATOM 710 N N . VAL A 1 93 ? -11.773 -0.623 9.659 1.00 88.00 93 VAL A N 1
ATOM 711 C CA . VAL A 1 93 ? -11.146 -1.336 8.534 1.00 88.00 93 VAL A CA 1
ATOM 712 C C . VAL A 1 93 ? -9.729 -0.823 8.290 1.00 88.00 93 VAL A C 1
ATOM 714 O O . VAL A 1 93 ? -8.817 -1.626 8.101 1.00 88.00 93 VAL A O 1
ATOM 717 N N . ASN A 1 94 ? -9.523 0.495 8.319 1.00 87.62 94 ASN A N 1
ATOM 718 C CA . ASN A 1 94 ? -8.202 1.086 8.137 1.00 87.62 94 ASN A CA 1
ATOM 719 C C . ASN A 1 94 ? -7.247 0.716 9.282 1.00 87.62 94 ASN A C 1
ATOM 721 O O . ASN A 1 94 ? -6.090 0.414 9.026 1.00 87.62 94 ASN A O 1
ATOM 725 N N . ASP A 1 95 ? -7.706 0.756 10.534 1.00 85.38 95 ASP A N 1
ATOM 726 C CA . ASP A 1 95 ? -6.946 0.393 11.739 1.00 85.38 95 ASP A CA 1
ATOM 727 C C . ASP A 1 95 ? -6.498 -1.068 11.658 1.00 85.38 95 ASP A C 1
ATOM 729 O O . ASP A 1 95 ? -5.300 -1.354 11.620 1.00 85.38 95 ASP A O 1
ATOM 733 N N . SER A 1 96 ? -7.454 -1.977 11.463 1.00 86.50 96 SER A N 1
ATOM 734 C CA . SER A 1 96 ? -7.195 -3.411 11.343 1.00 86.50 96 SER A CA 1
ATOM 735 C C . SER A 1 96 ? -6.265 -3.746 10.169 1.00 86.50 96 SER A C 1
ATOM 737 O O . SER A 1 96 ? -5.342 -4.552 10.311 1.00 86.50 96 SER A O 1
ATOM 739 N N . THR A 1 97 ? -6.448 -3.097 9.013 1.00 87.62 97 THR A N 1
ATOM 740 C CA . THR A 1 97 ? -5.609 -3.336 7.827 1.00 87.62 97 THR A CA 1
ATOM 741 C C . THR A 1 97 ? -4.181 -2.841 8.044 1.00 87.62 97 THR A C 1
ATOM 743 O O . THR A 1 97 ? -3.237 -3.574 7.755 1.00 87.62 97 THR A O 1
ATOM 746 N N . VAL A 1 98 ? -4.001 -1.629 8.578 1.00 88.50 98 VAL A N 1
ATOM 747 C CA . VAL A 1 98 ? -2.666 -1.071 8.853 1.00 88.50 98 VAL A CA 1
ATOM 748 C C . VAL A 1 98 ? -1.928 -1.919 9.879 1.00 88.50 98 VAL A C 1
ATOM 750 O O . VAL A 1 98 ? -0.774 -2.271 9.645 1.00 88.50 98 VAL A O 1
ATOM 753 N N . HIS A 1 99 ? -2.608 -2.315 10.954 1.00 86.31 99 HIS A N 1
ATOM 754 C CA . HIS A 1 99 ? -2.027 -3.171 11.980 1.00 86.31 99 HIS A CA 1
ATOM 755 C C . HIS A 1 99 ? -1.645 -4.551 11.428 1.00 86.31 99 HIS A C 1
ATOM 757 O O . HIS A 1 99 ? -0.629 -5.116 11.813 1.00 86.31 99 HIS A O 1
ATOM 763 N N . THR A 1 100 ? -2.422 -5.109 10.499 1.00 87.12 100 THR A N 1
ATOM 764 C CA . THR A 1 100 ? -2.065 -6.389 9.869 1.00 87.12 100 THR A CA 1
ATOM 765 C C . THR A 1 100 ? -0.824 -6.251 8.980 1.00 87.12 100 THR A C 1
ATOM 767 O O . THR A 1 100 ? 0.013 -7.151 8.949 1.00 87.12 100 THR A O 1
ATOM 770 N N . ILE A 1 101 ? -0.688 -5.136 8.253 1.00 87.25 101 ILE A N 1
ATOM 771 C CA . ILE A 1 101 ? 0.417 -4.929 7.306 1.00 87.25 101 ILE A CA 1
ATOM 772 C C . ILE A 1 101 ? 1.724 -4.574 8.027 1.00 87.25 101 ILE A C 1
ATOM 774 O O . ILE A 1 101 ? 2.738 -5.195 7.732 1.00 87.25 101 ILE A O 1
ATOM 778 N N . ILE A 1 102 ? 1.697 -3.580 8.922 1.00 85.19 102 ILE A N 1
ATOM 779 C CA . ILE A 1 102 ? 2.886 -2.917 9.505 1.00 85.19 102 ILE A CA 1
ATOM 780 C C . ILE A 1 102 ? 2.998 -3.184 11.027 1.00 85.19 102 ILE A C 1
ATOM 782 O O . ILE A 1 102 ? 3.876 -2.667 11.713 1.00 85.19 102 ILE A O 1
ATOM 786 N N . GLY A 1 103 ? 2.077 -3.964 11.595 1.00 82.75 103 GLY A N 1
ATOM 787 C CA . GLY A 1 103 ? 2.067 -4.269 13.024 1.00 82.75 103 GLY A CA 1
ATOM 788 C C . GLY A 1 103 ? 1.664 -3.087 13.917 1.00 82.75 103 GLY A C 1
ATOM 789 O O . GLY A 1 103 ? 1.343 -1.986 13.468 1.00 82.75 103 GLY A O 1
ATOM 790 N N . SER A 1 104 ? 1.708 -3.318 15.232 1.00 71.81 104 SER A N 1
ATOM 791 C CA . SER A 1 104 ? 1.442 -2.315 16.283 1.00 71.81 104 SER A CA 1
ATOM 792 C C . SER A 1 104 ? 2.622 -1.388 16.583 1.00 71.81 104 SER A C 1
ATOM 794 O O . SER A 1 104 ? 2.502 -0.466 17.390 1.00 71.81 104 SER A O 1
ATOM 796 N N . ARG A 1 105 ? 3.793 -1.657 15.996 1.00 63.50 105 ARG A N 1
ATOM 797 C CA . ARG A 1 105 ? 5.044 -0.944 16.305 1.00 63.50 105 ARG A CA 1
ATOM 798 C C . ARG A 1 105 ? 5.035 0.474 15.749 1.00 63.50 105 ARG A C 1
ATOM 800 O O . ARG A 1 105 ? 5.614 1.382 16.343 1.00 63.50 105 ARG A O 1
ATOM 807 N N . PHE A 1 106 ? 4.309 0.664 14.656 1.00 67.56 106 PHE A N 1
ATOM 808 C CA . PHE A 1 106 ? 4.383 1.876 13.879 1.00 67.56 106 PHE A CA 1
ATOM 809 C C . PHE A 1 106 ? 3.430 2.960 14.393 1.00 67.56 106 PHE A C 1
ATOM 811 O O . PHE A 1 106 ? 2.207 2.831 14.347 1.00 67.56 106 PHE A O 1
ATOM 818 N N . LYS A 1 107 ? 4.005 4.067 14.874 1.00 68.75 107 LYS A N 1
ATOM 819 C CA . LYS A 1 107 ? 3.253 5.168 15.502 1.00 68.75 107 LYS A CA 1
ATOM 820 C C . LYS A 1 107 ? 2.594 6.117 14.504 1.00 68.75 107 LYS A C 1
ATOM 822 O O . LYS A 1 107 ? 1.643 6.801 14.864 1.00 68.75 107 LYS A O 1
ATOM 827 N N . ASP A 1 108 ? 3.069 6.164 13.262 1.00 80.19 108 ASP A N 1
ATOM 828 C CA . ASP A 1 108 ? 2.689 7.201 12.291 1.00 80.19 108 ASP A CA 1
ATOM 829 C C . ASP A 1 108 ? 1.587 6.734 11.313 1.00 80.19 108 ASP A C 1
ATOM 831 O O . ASP A 1 108 ? 1.619 6.985 10.103 1.00 80.19 108 ASP A O 1
ATOM 835 N N . ARG A 1 109 ? 0.598 5.991 11.833 1.00 80.62 109 ARG A N 1
ATOM 836 C CA . ARG A 1 109 ? -0.510 5.407 11.048 1.00 80.62 109 ARG A CA 1
ATOM 837 C C . ARG A 1 109 ? -1.244 6.448 10.203 1.00 80.62 109 ARG A C 1
ATOM 839 O O . ARG A 1 109 ? -1.606 6.176 9.058 1.00 80.62 109 ARG A O 1
ATOM 846 N N . GLU A 1 110 ? -1.488 7.627 10.764 1.00 84.38 110 GLU A N 1
ATOM 847 C CA . GLU A 1 110 ? -2.193 8.706 10.069 1.00 84.38 110 GLU A CA 1
ATOM 848 C C . GLU A 1 110 ? -1.430 9.154 8.821 1.00 84.38 110 GLU A C 1
ATOM 850 O O . GLU A 1 110 ? -2.030 9.367 7.765 1.00 84.38 110 GLU A O 1
ATOM 855 N N . THR A 1 111 ? -0.099 9.218 8.907 1.00 87.75 111 THR A N 1
ATOM 856 C CA . THR A 1 111 ? 0.758 9.532 7.765 1.00 87.75 111 THR A CA 1
ATOM 857 C C . THR A 1 111 ? 0.664 8.453 6.689 1.00 87.75 111 THR A C 1
ATOM 859 O O . THR A 1 111 ? 0.514 8.803 5.517 1.00 87.75 111 THR A O 1
ATOM 862 N N . PHE A 1 112 ? 0.647 7.165 7.056 1.00 86.94 112 PHE A N 1
ATOM 863 C CA . PHE A 1 112 ? 0.450 6.080 6.085 1.00 86.94 112 PHE A CA 1
ATOM 864 C C . PHE A 1 112 ? -0.894 6.192 5.360 1.00 86.94 112 PHE A C 1
ATOM 866 O O . PHE A 1 112 ? -0.943 6.146 4.132 1.00 86.94 112 PHE A O 1
ATOM 873 N N . LEU A 1 113 ? -1.990 6.370 6.104 1.00 88.00 113 LEU A N 1
ATOM 874 C CA . LEU A 1 113 ? -3.332 6.475 5.524 1.00 88.00 113 LEU A CA 1
ATOM 875 C C . LEU A 1 113 ? -3.484 7.711 4.641 1.00 88.00 113 LEU A C 1
ATOM 877 O O . LEU A 1 113 ? -4.116 7.636 3.587 1.00 88.00 113 LEU A O 1
ATOM 881 N N . ARG A 1 114 ? -2.878 8.834 5.035 1.00 91.12 114 ARG A N 1
ATOM 882 C CA . ARG A 1 114 ? -2.832 10.048 4.219 1.00 91.12 114 ARG A CA 1
ATOM 883 C C . ARG A 1 114 ? -2.091 9.803 2.909 1.00 91.12 114 ARG A C 1
ATOM 885 O O . ARG A 1 114 ? -2.647 10.094 1.855 1.00 91.12 114 ARG A O 1
ATOM 892 N N . LEU A 1 115 ? -0.888 9.226 2.960 1.00 91.19 115 LEU A N 1
ATOM 893 C CA . LEU A 1 115 ? -0.118 8.895 1.759 1.00 91.19 115 LEU A CA 1
ATOM 894 C C . LEU A 1 115 ? -0.894 7.907 0.872 1.00 91.19 115 LEU A C 1
ATOM 896 O O . LEU A 1 115 ? -1.038 8.133 -0.324 1.00 91.19 115 LEU A O 1
ATOM 900 N N . MET A 1 116 ? -1.487 6.859 1.442 1.00 89.25 116 MET A N 1
ATOM 901 C CA . MET A 1 116 ? -2.352 5.932 0.701 1.00 89.25 116 MET A CA 1
ATOM 902 C C . MET A 1 116 ? -3.523 6.650 0.014 1.00 89.25 116 MET A C 1
ATOM 904 O O . MET A 1 116 ? -3.785 6.415 -1.166 1.00 89.25 116 MET A O 1
ATOM 908 N N . GLY A 1 117 ? -4.211 7.548 0.724 1.00 91.19 117 GLY A N 1
ATOM 909 C CA . GLY A 1 117 ? -5.321 8.335 0.188 1.00 91.19 117 GLY A CA 1
ATOM 910 C C . GLY A 1 117 ? -4.899 9.250 -0.963 1.00 91.19 117 GLY A C 1
ATOM 911 O O . GLY A 1 117 ? -5.520 9.221 -2.027 1.00 91.19 117 GLY A O 1
ATOM 912 N N . GLU A 1 118 ? -3.810 10.002 -0.787 1.00 90.88 118 GLU A N 1
ATOM 913 C CA . GLU A 1 118 ? -3.225 10.859 -1.828 1.00 90.88 118 GLU A CA 1
ATOM 914 C C . GLU A 1 118 ? -2.821 10.043 -3.066 1.00 90.88 118 GLU A C 1
ATOM 916 O O . GLU A 1 118 ? -3.111 10.437 -4.199 1.00 90.88 118 GLU A O 1
ATOM 921 N N . GLY A 1 119 ? -2.213 8.872 -2.862 1.00 88.88 119 GLY A N 1
ATOM 922 C CA . GLY A 1 119 ? -1.833 7.953 -3.931 1.00 88.88 119 GLY A CA 1
ATOM 923 C C . GLY A 1 119 ? -3.041 7.437 -4.712 1.00 88.88 119 GLY A C 1
ATOM 924 O O . GLY A 1 119 ? -3.046 7.483 -5.946 1.00 88.88 119 GLY A O 1
ATOM 925 N N . ILE A 1 120 ? -4.104 7.015 -4.016 1.00 89.19 120 ILE A N 1
ATOM 926 C CA . ILE A 1 120 ? -5.366 6.574 -4.635 1.00 89.19 120 ILE A CA 1
ATOM 927 C C . ILE A 1 120 ? -6.010 7.716 -5.429 1.00 89.19 120 ILE A C 1
ATOM 929 O O . ILE A 1 120 ? -6.489 7.489 -6.544 1.00 89.19 120 ILE A O 1
ATOM 933 N N . GLU A 1 121 ? -6.016 8.940 -4.903 1.00 89.88 121 GLU A N 1
ATOM 934 C CA . GLU A 1 121 ? -6.591 10.105 -5.581 1.00 89.88 121 GLU A CA 1
ATOM 935 C C . GLU A 1 121 ? -5.815 10.465 -6.858 1.00 89.88 121 GLU A C 1
ATOM 937 O O . GLU A 1 121 ? -6.419 10.663 -7.924 1.00 89.88 121 GLU A O 1
ATOM 942 N N . LEU A 1 122 ? -4.481 10.499 -6.775 1.00 87.69 122 LEU A N 1
ATOM 943 C CA . LEU A 1 122 ? -3.596 10.740 -7.916 1.00 87.69 122 LEU A CA 1
ATOM 944 C C . LEU A 1 122 ? -3.751 9.655 -8.985 1.00 87.69 122 LEU A C 1
ATOM 946 O O . LEU A 1 122 ? -3.822 9.974 -10.174 1.00 87.69 122 LEU A O 1
ATOM 950 N N . PHE A 1 123 ? -3.854 8.393 -8.565 1.00 83.88 123 PHE A N 1
ATOM 951 C CA . PHE A 1 123 ? -4.012 7.240 -9.447 1.00 83.88 123 PHE A CA 1
ATOM 952 C C . PHE A 1 123 ? -5.387 7.191 -10.136 1.00 83.88 123 PHE A C 1
ATOM 954 O O . PHE A 1 123 ? -5.491 6.823 -11.312 1.00 83.88 123 PHE A O 1
ATOM 961 N N . SER A 1 124 ? -6.455 7.550 -9.418 1.00 85.19 124 SER A N 1
ATOM 962 C CA . SER A 1 124 ? -7.838 7.404 -9.894 1.00 85.19 124 SER A CA 1
ATOM 963 C C . SER A 1 124 ? -8.221 8.445 -10.942 1.00 85.19 124 SER A C 1
ATOM 965 O O . SER A 1 124 ? -9.048 8.175 -11.815 1.00 85.19 124 SER A O 1
ATOM 967 N N . ARG A 1 125 ? -7.631 9.645 -10.890 1.00 83.69 125 ARG A N 1
ATOM 968 C CA . ARG A 1 125 ? -7.975 10.728 -11.818 1.00 83.69 125 ARG A CA 1
ATOM 969 C C . ARG A 1 125 ? -7.115 10.666 -13.088 1.00 83.69 125 ARG A C 1
ATOM 971 O O . ARG A 1 125 ? -5.904 10.870 -12.987 1.00 83.69 125 ARG A O 1
ATOM 978 N N . PRO A 1 126 ? -7.697 10.560 -14.298 1.00 79.12 126 PRO A N 1
ATOM 979 C CA . PRO A 1 126 ? -6.932 10.631 -15.545 1.00 79.12 126 PRO A CA 1
ATOM 980 C C . PRO A 1 126 ? -6.308 12.020 -15.732 1.00 79.12 126 PRO A C 1
ATOM 982 O O . PRO A 1 126 ? -6.899 13.044 -15.376 1.00 79.12 126 PRO A O 1
ATOM 985 N N . GLY A 1 127 ? -5.067 12.085 -16.206 1.00 82.88 127 GLY A N 1
ATOM 986 C CA . GLY A 1 127 ? -4.382 13.337 -16.535 1.00 82.88 127 GLY A CA 1
ATOM 987 C C . GLY A 1 127 ? -4.547 13.756 -17.992 1.00 82.88 127 GLY A C 1
ATOM 988 O O . GLY A 1 127 ? -4.924 12.953 -18.840 1.00 82.88 127 GLY A O 1
ATOM 989 N N . LEU A 1 128 ? -4.167 14.999 -18.313 1.00 84.62 128 LEU A N 1
ATOM 990 C CA . LEU A 1 128 ? -4.049 15.441 -19.710 1.00 84.62 128 LEU A CA 1
ATOM 991 C C . LEU A 1 128 ? -3.177 14.496 -20.564 1.00 84.62 128 LEU A C 1
ATOM 993 O O . LEU A 1 128 ? -3.575 14.216 -21.693 1.00 84.62 128 LEU A O 1
ATOM 997 N N . PRO A 1 129 ? -2.061 13.928 -20.052 1.00 84.38 129 PRO A N 1
ATOM 998 C CA . PRO A 1 129 ? -1.266 12.968 -20.821 1.00 84.38 129 PRO A CA 1
ATOM 999 C C . PRO A 1 129 ? -1.945 11.614 -21.056 1.00 84.38 129 PRO A C 1
ATOM 1001 O O . PRO A 1 129 ? -1.501 10.879 -21.933 1.00 84.38 129 PRO A O 1
ATOM 1004 N N . ASP A 1 130 ? -2.986 11.273 -20.288 1.00 86.06 130 ASP A N 1
ATOM 1005 C CA . ASP A 1 130 ? -3.778 10.059 -20.516 1.00 86.06 130 ASP A CA 1
ATOM 1006 C C . ASP A 1 130 ? -4.853 10.285 -21.587 1.00 86.06 130 ASP A C 1
ATOM 1008 O O . ASP A 1 130 ? -5.150 9.373 -22.352 1.00 86.06 130 ASP A O 1
ATOM 1012 N N . LEU A 1 131 ? -5.412 11.500 -21.658 1.00 85.88 131 LEU A N 1
ATOM 1013 C CA . LEU A 1 131 ? -6.418 11.878 -22.656 1.00 85.88 131 LEU A CA 1
ATOM 1014 C C . LEU A 1 131 ? -5.794 12.213 -24.019 1.00 85.88 131 LEU A C 1
ATOM 1016 O O . LEU A 1 131 ? -6.384 11.920 -25.055 1.00 85.88 131 LEU A O 1
ATOM 1020 N N . TYR A 1 132 ? -4.593 12.800 -24.023 1.00 87.62 132 TYR A N 1
ATOM 1021 C CA . TYR A 1 132 ? -3.886 13.241 -25.229 1.00 87.62 132 TYR A CA 1
ATOM 1022 C C . TYR A 1 132 ? -2.451 12.690 -25.276 1.00 87.62 132 TYR A C 1
ATOM 1024 O O . TYR A 1 132 ? -1.485 13.453 -25.172 1.00 87.62 132 TYR A O 1
ATOM 1032 N N . PRO A 1 133 ? -2.272 11.367 -25.453 1.00 80.38 133 PRO A N 1
ATOM 1033 C CA . PRO A 1 133 ? -0.960 10.718 -25.367 1.00 80.38 133 PRO A CA 1
ATOM 1034 C C . PRO A 1 133 ? 0.039 11.171 -26.446 1.00 80.38 133 PRO A C 1
ATOM 1036 O O . PRO A 1 133 ? 1.251 11.097 -26.230 1.00 80.38 133 PRO A O 1
ATOM 1039 N N . SER A 1 134 ? -0.446 11.663 -27.590 1.00 85.06 134 SER A N 1
ATOM 1040 C CA . SER A 1 134 ? 0.373 12.170 -28.700 1.00 85.06 134 SER A CA 1
ATOM 1041 C C . SER A 1 134 ? 0.878 13.604 -28.496 1.00 85.06 134 SER A C 1
ATOM 1043 O O . SER A 1 134 ? 1.826 14.020 -29.162 1.00 85.06 134 SER A O 1
ATOM 1045 N N . SER A 1 135 ? 0.294 14.369 -27.568 1.00 86.75 135 SER A N 1
ATOM 1046 C CA . SER A 1 135 ? 0.658 15.770 -27.349 1.00 86.75 135 SER A CA 1
ATOM 1047 C C . SER A 1 135 ? 1.780 15.901 -26.320 1.00 86.75 135 SER A C 1
ATOM 1049 O O . SER A 1 135 ? 1.595 15.652 -25.128 1.00 86.75 135 SER A O 1
ATOM 1051 N N . ARG A 1 136 ? 2.957 16.365 -26.758 1.00 81.81 136 ARG A N 1
ATOM 1052 C CA . ARG A 1 136 ? 4.058 16.725 -25.842 1.00 81.81 136 ARG A CA 1
ATOM 1053 C C . ARG A 1 136 ? 3.684 17.904 -24.937 1.00 81.81 136 ARG A C 1
ATOM 1055 O O . ARG A 1 136 ? 4.097 17.945 -23.782 1.00 81.81 136 ARG A O 1
ATOM 1062 N N . LEU A 1 137 ? 2.839 18.814 -25.426 1.00 84.62 137 LEU A N 1
ATOM 1063 C CA . LEU A 1 137 ? 2.350 19.954 -24.652 1.00 84.62 137 LEU A CA 1
ATOM 1064 C C . LEU A 1 137 ? 1.451 19.509 -23.489 1.00 84.62 137 LEU A C 1
ATOM 1066 O O . LEU A 1 137 ? 1.553 20.059 -22.398 1.00 84.62 137 LEU A O 1
ATOM 1070 N N . ALA A 1 138 ? 0.634 18.467 -23.679 1.00 83.06 138 ALA A N 1
ATOM 1071 C CA . ALA A 1 138 ? -0.200 17.910 -22.611 1.00 83.06 138 ALA A CA 1
ATOM 1072 C C . ALA A 1 138 ? 0.630 17.375 -21.430 1.00 83.06 138 ALA A C 1
ATOM 1074 O O . ALA A 1 138 ? 0.181 17.437 -20.286 1.00 83.06 138 ALA A O 1
ATOM 1075 N N . MET A 1 139 ? 1.847 16.882 -21.690 1.00 80.12 139 MET A N 1
ATOM 1076 C CA . MET A 1 139 ? 2.798 16.473 -20.651 1.00 80.12 139 MET A CA 1
ATOM 1077 C C . MET A 1 139 ? 3.423 17.671 -19.937 1.00 80.12 139 MET A C 1
ATOM 1079 O O . MET A 1 139 ? 3.491 17.656 -18.714 1.00 80.12 139 MET A O 1
ATOM 1083 N N . LEU A 1 140 ? 3.826 18.703 -20.682 1.00 82.38 140 LEU A N 1
ATOM 1084 C CA . LEU A 1 140 ? 4.467 19.899 -20.130 1.00 82.38 140 LEU A CA 1
ATOM 1085 C C . LEU A 1 140 ? 3.505 20.748 -19.279 1.00 82.38 140 LEU A C 1
ATOM 1087 O O . LEU A 1 140 ? 3.882 21.262 -18.233 1.00 82.38 140 LEU A O 1
ATOM 1091 N N . VAL A 1 141 ? 2.255 20.895 -19.728 1.00 87.81 141 VAL A N 1
ATOM 1092 C CA . VAL A 1 141 ? 1.234 21.725 -19.064 1.00 87.81 141 VAL A CA 1
ATOM 1093 C C . VAL A 1 141 ? 0.638 21.022 -17.838 1.00 87.81 141 VAL A C 1
ATOM 1095 O O . VAL A 1 141 ? 0.137 21.667 -16.917 1.00 87.81 141 VAL A O 1
ATOM 1098 N N . SER A 1 142 ? 0.680 19.690 -17.801 1.00 85.50 142 SER A N 1
ATOM 1099 C CA . SER A 1 142 ? 0.129 18.921 -16.689 1.00 85.50 142 SER A CA 1
ATOM 1100 C C . SER A 1 142 ? 1.029 18.996 -15.457 1.00 85.50 142 SER A C 1
ATOM 1102 O O . SER A 1 142 ? 2.201 18.643 -15.509 1.00 85.50 142 SER A O 1
ATOM 1104 N N . ARG A 1 143 ? 0.451 19.342 -14.302 1.00 86.88 143 ARG A N 1
ATOM 1105 C CA . ARG A 1 143 ? 1.140 19.258 -12.998 1.00 86.88 143 ARG A CA 1
ATOM 1106 C C . ARG A 1 143 ? 1.235 17.831 -12.451 1.00 86.88 143 ARG A C 1
ATOM 1108 O O . ARG A 1 143 ? 2.005 17.574 -11.530 1.00 86.88 143 ARG A O 1
ATOM 1115 N N . LYS A 1 144 ? 0.459 16.889 -13.001 1.00 85.38 144 LYS A N 1
ATOM 1116 C CA . LYS A 1 144 ? 0.360 15.523 -12.464 1.00 85.38 144 LYS A CA 1
ATOM 1117 C C . LYS A 1 144 ? 1.681 14.754 -12.426 1.00 85.38 144 LYS A C 1
ATOM 1119 O O . LYS A 1 144 ? 1.926 14.149 -11.392 1.00 85.38 144 LYS A O 1
ATOM 1124 N N . PRO A 1 145 ? 2.544 14.779 -13.461 1.00 86.62 145 PRO A N 1
ATOM 1125 C CA . PRO A 1 145 ? 3.839 14.102 -13.398 1.00 86.62 145 PRO A CA 1
ATOM 1126 C C . PRO A 1 145 ? 4.679 14.527 -12.187 1.00 86.62 145 PRO A C 1
ATOM 1128 O O . PRO A 1 145 ? 5.269 13.685 -11.519 1.00 86.62 145 PRO A O 1
ATOM 1131 N N . GLN A 1 146 ? 4.688 15.824 -11.866 1.00 87.94 146 GLN A N 1
ATOM 1132 C CA . GLN A 1 146 ? 5.433 16.349 -10.725 1.00 87.94 146 GLN A CA 1
ATOM 1133 C C . GLN A 1 146 ? 4.812 15.927 -9.387 1.00 87.94 146 GLN A C 1
ATOM 1135 O O . GLN A 1 146 ? 5.546 15.503 -8.499 1.00 87.94 146 GLN A O 1
ATOM 1140 N N . LEU A 1 147 ? 3.481 15.990 -9.258 1.00 90.31 147 LEU A N 1
ATOM 1141 C CA . LEU A 1 147 ? 2.777 15.531 -8.052 1.00 90.31 147 LEU A CA 1
ATOM 1142 C C . LEU A 1 147 ? 2.999 14.038 -7.803 1.00 90.31 147 LEU A C 1
ATOM 1144 O O . LEU A 1 147 ? 3.306 13.640 -6.688 1.00 90.31 147 LEU A O 1
ATOM 1148 N N . VAL A 1 148 ? 2.908 13.225 -8.856 1.00 89.12 148 VAL A N 1
ATOM 1149 C CA . VAL A 1 148 ? 3.167 11.785 -8.790 1.00 89.12 148 VAL A CA 1
ATOM 1150 C C . VAL A 1 148 ? 4.608 11.506 -8.363 1.00 89.12 148 VAL A C 1
ATOM 1152 O O . VAL A 1 148 ? 4.833 10.682 -7.485 1.00 89.12 148 VAL A O 1
ATOM 1155 N N . LYS A 1 149 ? 5.589 12.232 -8.914 1.00 88.19 149 LYS A N 1
ATOM 1156 C CA . LYS A 1 149 ? 6.994 12.082 -8.514 1.00 88.19 149 LYS A CA 1
ATOM 1157 C C . LYS A 1 149 ? 7.212 12.417 -7.034 1.00 88.19 149 LYS A C 1
ATOM 1159 O O . LYS A 1 149 ? 7.881 11.657 -6.343 1.00 88.19 149 LYS A O 1
ATOM 1164 N N . GLN A 1 150 ? 6.655 13.531 -6.555 1.00 90.88 150 GLN A N 1
ATOM 1165 C CA . GLN A 1 150 ? 6.755 13.937 -5.146 1.00 90.88 150 GLN A CA 1
ATOM 1166 C C . GLN A 1 150 ? 6.092 12.915 -4.222 1.00 90.88 150 GLN A C 1
ATOM 1168 O O . GLN A 1 150 ? 6.679 12.517 -3.220 1.00 90.88 150 GLN A O 1
ATOM 1173 N N . HIS A 1 151 ? 4.900 12.451 -4.598 1.00 91.44 151 HIS A N 1
ATOM 1174 C CA . HIS A 1 151 ? 4.174 11.428 -3.864 1.00 91.44 151 HIS A CA 1
ATOM 1175 C C . HIS A 1 151 ? 4.974 10.121 -3.771 1.00 91.44 151 HIS A C 1
ATOM 1177 O O . HIS A 1 151 ? 5.150 9.586 -2.681 1.00 91.44 151 HIS A O 1
ATOM 1183 N N . ASN A 1 152 ? 5.538 9.651 -4.887 1.00 88.44 152 ASN A N 1
ATOM 1184 C CA . ASN A 1 152 ? 6.358 8.441 -4.908 1.00 88.44 152 ASN A CA 1
ATOM 1185 C C . ASN A 1 152 ? 7.605 8.572 -4.029 1.00 88.44 152 ASN A C 1
ATOM 1187 O O . ASN A 1 152 ? 7.953 7.629 -3.329 1.00 88.44 152 ASN A O 1
ATOM 1191 N N . GLN A 1 153 ? 8.268 9.732 -4.028 1.00 89.50 153 GLN A N 1
ATOM 1192 C CA . GLN A 1 153 ? 9.411 9.984 -3.143 1.00 89.50 153 GLN A CA 1
ATOM 1193 C C . GLN A 1 153 ? 9.008 9.944 -1.665 1.00 89.50 153 GLN A C 1
ATOM 1195 O O . GLN A 1 153 ? 9.695 9.307 -0.868 1.00 89.50 153 GLN A O 1
ATOM 1200 N N . ALA A 1 154 ? 7.886 10.574 -1.309 1.00 91.50 154 ALA A N 1
ATOM 1201 C CA . ALA A 1 154 ? 7.361 10.548 0.052 1.00 91.50 154 ALA A CA 1
ATOM 1202 C C . ALA A 1 154 ? 6.982 9.123 0.487 1.00 91.50 154 ALA A C 1
ATOM 1204 O O . ALA A 1 154 ? 7.381 8.689 1.564 1.00 91.50 154 ALA A O 1
ATOM 1205 N N . MET A 1 155 ? 6.282 8.372 -0.370 1.00 89.31 155 MET A N 1
ATOM 1206 C CA . MET A 1 155 ? 5.894 6.986 -0.100 1.00 89.31 155 MET A CA 1
ATOM 1207 C C . MET A 1 155 ? 7.112 6.061 0.022 1.00 89.31 155 MET A C 1
ATOM 1209 O O . MET A 1 155 ? 7.168 5.255 0.944 1.00 89.31 155 MET A O 1
ATOM 1213 N N . MET A 1 156 ? 8.112 6.184 -0.857 1.00 87.44 156 MET A N 1
ATOM 1214 C CA . MET A 1 156 ? 9.334 5.374 -0.772 1.00 87.44 156 MET A CA 1
ATOM 1215 C C . MET A 1 156 ? 10.123 5.663 0.506 1.00 87.44 156 MET A C 1
ATOM 1217 O O . MET A 1 156 ? 10.520 4.725 1.187 1.00 87.44 156 MET A O 1
ATOM 1221 N N . GLY A 1 157 ? 10.311 6.937 0.869 1.00 89.00 157 GLY A N 1
ATOM 1222 C CA . GLY A 1 157 ? 10.982 7.292 2.125 1.00 89.00 157 GLY A CA 1
ATOM 1223 C C . GLY A 1 157 ? 10.223 6.788 3.356 1.00 89.00 157 GLY A C 1
ATOM 1224 O O . GLY A 1 157 ? 10.824 6.331 4.328 1.00 89.00 157 GLY A O 1
ATOM 1225 N N . PHE A 1 158 ? 8.892 6.809 3.292 1.00 89.00 158 PHE A N 1
ATOM 1226 C CA . PHE A 1 158 ? 8.041 6.269 4.342 1.00 89.00 158 PHE A CA 1
ATOM 1227 C C . PHE A 1 158 ? 8.171 4.743 4.475 1.00 89.00 158 PHE A C 1
ATOM 1229 O O . PHE A 1 158 ? 8.382 4.238 5.576 1.00 89.00 158 PHE A O 1
ATOM 1236 N N . MET A 1 159 ? 8.125 4.007 3.360 1.00 87.69 159 MET A N 1
ATOM 1237 C CA . MET A 1 159 ? 8.324 2.553 3.350 1.00 87.69 159 MET A CA 1
ATOM 1238 C C . MET A 1 159 ? 9.733 2.155 3.800 1.00 87.69 159 MET A C 1
ATOM 1240 O O . MET A 1 159 ? 9.877 1.185 4.536 1.00 87.69 159 MET A O 1
ATOM 1244 N N . GLU A 1 160 ? 10.763 2.914 3.424 1.00 88.88 160 GLU A N 1
ATOM 1245 C CA . GLU A 1 160 ? 12.137 2.706 3.898 1.00 88.88 160 GLU A CA 1
ATOM 1246 C C . GLU A 1 160 ? 12.228 2.853 5.423 1.00 88.88 160 GLU A C 1
ATOM 1248 O O . GLU A 1 160 ? 12.838 2.020 6.090 1.00 88.88 160 GLU A O 1
ATOM 1253 N N . THR A 1 161 ? 11.557 3.860 5.990 1.00 88.31 161 THR A N 1
ATOM 1254 C CA . THR A 1 161 ? 11.488 4.055 7.449 1.00 88.31 161 THR A CA 1
ATOM 1255 C C . THR A 1 161 ? 10.851 2.844 8.135 1.00 88.31 161 THR A C 1
ATOM 1257 O O . THR A 1 161 ? 11.385 2.340 9.123 1.00 88.31 161 THR A O 1
ATOM 1260 N N . ILE A 1 162 ? 9.752 2.327 7.574 1.00 87.38 162 ILE A N 1
ATOM 1261 C CA . ILE A 1 162 ? 9.091 1.110 8.063 1.00 87.38 162 ILE A CA 1
ATOM 1262 C C . ILE A 1 162 ? 10.044 -0.084 8.004 1.00 87.38 162 ILE A C 1
ATOM 1264 O O . ILE A 1 162 ? 10.204 -0.791 8.995 1.00 87.38 162 ILE A O 1
ATOM 1268 N N . ILE A 1 163 ? 10.694 -0.311 6.863 1.00 87.69 163 ILE A N 1
ATOM 1269 C CA . ILE A 1 163 ? 11.607 -1.443 6.674 1.00 87.69 163 ILE A CA 1
ATOM 1270 C C . ILE A 1 163 ? 12.749 -1.390 7.696 1.00 87.69 163 ILE A C 1
ATOM 1272 O O . ILE A 1 163 ? 13.058 -2.407 8.315 1.00 87.69 163 ILE A O 1
ATOM 1276 N N . GLN A 1 164 ? 13.340 -0.215 7.923 1.00 87.25 164 GLN A N 1
ATOM 1277 C CA . GLN A 1 164 ? 14.415 -0.036 8.902 1.00 87.25 164 GLN A CA 1
ATOM 1278 C C . GLN A 1 164 ? 13.958 -0.344 10.333 1.00 87.25 164 GLN A C 1
ATOM 1280 O O . GLN A 1 164 ? 14.685 -1.003 11.078 1.00 87.25 164 GLN A O 1
ATOM 1285 N N . GLU A 1 165 ? 12.746 0.067 10.710 1.00 84.94 165 GLU A N 1
ATOM 1286 C CA . GLU A 1 165 ? 12.174 -0.236 12.026 1.00 84.94 165 GLU A CA 1
ATOM 1287 C C . GLU A 1 165 ? 11.963 -1.746 12.237 1.00 84.94 165 GLU A C 1
ATOM 1289 O O . GLU A 1 165 ? 12.216 -2.254 13.329 1.00 84.94 165 GLU A O 1
ATOM 1294 N N . HIS A 1 166 ? 11.573 -2.480 11.189 1.00 83.81 166 HIS A N 1
ATOM 1295 C CA . HIS A 1 166 ? 11.376 -3.936 11.248 1.00 83.81 166 HIS A CA 1
ATOM 1296 C C . HIS A 1 166 ? 12.699 -4.717 11.184 1.00 83.81 166 HIS A C 1
ATOM 1298 O O . HIS A 1 166 ? 12.795 -5.830 11.698 1.00 83.81 166 HIS A O 1
ATOM 1304 N N . GLN A 1 167 ? 13.751 -4.141 10.595 1.00 81.12 167 GLN A N 1
ATOM 1305 C CA . GLN A 1 167 ? 15.085 -4.748 10.560 1.00 81.12 167 GLN A CA 1
ATOM 1306 C C . GLN A 1 167 ? 15.896 -4.532 11.845 1.00 81.12 167 GLN A C 1
ATOM 1308 O O . GLN A 1 167 ? 16.835 -5.293 12.097 1.00 81.12 167 GLN A O 1
ATOM 1313 N N . ALA A 1 168 ? 15.568 -3.518 12.650 1.00 76.19 168 ALA A N 1
ATOM 1314 C CA . ALA A 1 168 ? 16.277 -3.237 13.890 1.00 76.19 168 ALA A CA 1
ATOM 1315 C C . ALA A 1 168 ? 16.114 -4.400 14.898 1.00 76.19 168 ALA A C 1
ATOM 1317 O O . ALA A 1 168 ? 14.990 -4.833 15.169 1.00 76.19 168 ALA A O 1
ATOM 1318 N N . PRO A 1 169 ? 17.211 -4.921 15.484 1.00 60.38 169 PRO A N 1
ATOM 1319 C CA . PRO A 1 169 ? 17.142 -6.038 16.416 1.00 60.38 169 PRO A CA 1
ATOM 1320 C C . PRO A 1 169 ? 16.395 -5.623 17.686 1.00 60.38 169 PRO A C 1
ATOM 1322 O O . PRO A 1 169 ? 16.873 -4.816 18.485 1.00 60.38 169 PRO A O 1
ATOM 1325 N N . LEU A 1 170 ? 15.211 -6.194 17.889 1.00 58.25 170 LEU A N 1
ATOM 1326 C CA . LEU A 1 170 ? 14.464 -6.047 19.130 1.00 58.25 170 LEU A CA 1
ATOM 1327 C C . LEU A 1 170 ? 15.081 -6.943 20.204 1.00 58.25 170 LEU A C 1
ATOM 1329 O O . LEU A 1 170 ? 15.211 -8.155 20.030 1.00 58.25 170 LEU A O 1
ATOM 1333 N N . GLY A 1 171 ? 15.423 -6.337 21.341 1.00 50.97 171 GLY A N 1
ATOM 1334 C CA . GLY A 1 171 ? 15.715 -7.070 22.565 1.00 50.97 171 GLY A CA 1
ATOM 1335 C C . GLY A 1 171 ? 14.601 -8.079 22.862 1.00 50.97 171 GLY A C 1
ATOM 1336 O O . GLY A 1 171 ? 13.418 -7.762 22.723 1.00 50.97 171 GLY A O 1
ATOM 1337 N N . ALA A 1 172 ? 15.020 -9.294 23.219 1.00 42.81 172 ALA A N 1
ATOM 1338 C CA . ALA A 1 172 ? 14.221 -10.471 23.548 1.00 42.81 172 ALA A CA 1
ATOM 1339 C C . ALA A 1 172 ? 12.786 -10.166 24.027 1.00 42.81 172 ALA A C 1
ATOM 1341 O O . ALA A 1 172 ? 12.541 -9.959 25.212 1.00 42.81 172 ALA A O 1
ATOM 1342 N N . THR A 1 173 ? 11.822 -10.165 23.106 1.00 45.91 173 THR A N 1
ATOM 1343 C CA . THR A 1 173 ? 10.394 -10.266 23.436 1.00 45.91 173 THR A CA 1
ATOM 1344 C C . THR A 1 173 ? 9.810 -11.380 22.582 1.00 45.91 173 THR A C 1
ATOM 1346 O O . THR A 1 173 ? 9.534 -11.226 21.398 1.00 45.91 173 THR A O 1
ATOM 1349 N N . THR A 1 174 ? 9.735 -12.550 23.201 1.00 45.62 174 THR A N 1
ATOM 1350 C CA . THR A 1 174 ? 9.563 -13.878 22.602 1.00 45.62 174 THR A CA 1
ATOM 1351 C C . THR A 1 174 ? 8.122 -14.210 22.196 1.00 45.62 174 THR A C 1
ATOM 1353 O O . THR A 1 174 ? 7.788 -15.383 22.096 1.00 45.62 174 THR A O 1
ATOM 1356 N N . ASP A 1 175 ? 7.262 -13.212 21.981 1.00 52.31 175 ASP A N 1
ATOM 1357 C CA . ASP A 1 175 ? 5.838 -13.447 21.695 1.00 52.31 175 ASP A CA 1
ATOM 1358 C C . ASP A 1 175 ? 5.204 -12.293 20.898 1.00 52.31 175 ASP A C 1
ATOM 1360 O O . ASP A 1 175 ? 4.141 -11.774 21.235 1.00 52.31 175 ASP A O 1
ATOM 1364 N N . LYS A 1 176 ? 5.910 -11.792 19.875 1.00 59.31 176 LYS A N 1
ATOM 1365 C CA . LYS A 1 176 ? 5.340 -10.796 18.959 1.00 59.31 176 LYS A CA 1
ATOM 1366 C C . LYS A 1 176 ? 4.752 -11.486 17.739 1.00 59.31 176 LYS A C 1
ATOM 1368 O O . LYS A 1 176 ? 5.439 -12.244 17.058 1.00 59.31 176 LYS A O 1
ATOM 1373 N N . GLU A 1 177 ? 3.485 -11.184 17.477 1.00 67.94 177 GLU A N 1
ATOM 1374 C CA . GLU A 1 177 ? 2.798 -11.570 16.253 1.00 67.94 177 GLU A CA 1
ATOM 1375 C C . GLU A 1 177 ? 3.537 -10.972 15.049 1.00 67.94 177 GLU A C 1
ATOM 1377 O O . GLU A 1 177 ? 3.805 -9.772 15.005 1.00 67.94 177 GLU A O 1
ATOM 1382 N N . GLU A 1 178 ? 3.930 -11.837 14.121 1.00 77.81 178 GLU A N 1
ATOM 1383 C CA . GLU A 1 178 ? 4.647 -11.468 12.905 1.00 77.81 178 GLU A CA 1
ATOM 1384 C C . GLU A 1 178 ? 3.696 -10.737 11.943 1.00 77.81 178 GLU A C 1
ATOM 1386 O O . GLU A 1 178 ? 2.647 -11.282 11.584 1.00 77.81 178 GLU A O 1
ATOM 1391 N N . ASP A 1 179 ? 4.057 -9.536 11.490 1.00 87.00 179 ASP A N 1
ATOM 1392 C CA . ASP A 1 179 ? 3.280 -8.762 10.510 1.00 87.00 179 ASP A CA 1
ATOM 1393 C C . ASP A 1 179 ? 3.686 -9.075 9.057 1.00 87.00 179 ASP A C 1
ATOM 1395 O O . ASP A 1 179 ? 4.573 -9.891 8.782 1.00 87.00 179 ASP A O 1
ATOM 1399 N N . LEU A 1 180 ? 2.952 -8.535 8.079 1.00 88.38 180 LEU A N 1
ATOM 1400 C CA . LEU A 1 180 ? 3.207 -8.855 6.668 1.00 88.38 180 LEU A CA 1
ATOM 1401 C C . LEU A 1 180 ? 4.571 -8.344 6.179 1.00 88.38 180 LEU A C 1
ATOM 1403 O O . LEU A 1 180 ? 5.157 -8.980 5.301 1.00 88.38 180 LEU A O 1
ATOM 1407 N N . VAL A 1 181 ? 5.078 -7.236 6.728 1.00 89.00 181 VAL A N 1
ATOM 1408 C CA . VAL A 1 181 ? 6.412 -6.715 6.397 1.00 89.00 181 VAL A CA 1
ATOM 1409 C C . VAL A 1 181 ? 7.488 -7.661 6.926 1.00 89.00 181 VAL A C 1
ATOM 1411 O O . VAL A 1 181 ? 8.390 -8.017 6.165 1.00 89.00 181 VAL A O 1
ATOM 1414 N N . ASP A 1 182 ? 7.352 -8.150 8.160 1.00 87.44 182 ASP A N 1
ATOM 1415 C CA . ASP A 1 182 ? 8.254 -9.145 8.750 1.00 87.44 182 ASP A CA 1
ATOM 1416 C C . ASP A 1 182 ? 8.344 -10.412 7.877 1.00 87.44 182 ASP A C 1
ATOM 1418 O O . ASP A 1 182 ? 9.443 -10.889 7.587 1.00 87.44 182 ASP A O 1
ATOM 1422 N N . VAL A 1 183 ? 7.213 -10.919 7.364 1.00 88.50 183 VAL A N 1
ATOM 1423 C CA . VAL A 1 183 ? 7.213 -12.096 6.469 1.00 88.50 183 VAL A CA 1
ATOM 1424 C C . VAL A 1 183 ? 7.910 -11.822 5.149 1.00 88.50 183 VAL A C 1
ATOM 1426 O O . VAL A 1 183 ? 8.685 -12.658 4.687 1.00 88.50 183 VAL A O 1
ATOM 1429 N N . LEU A 1 184 ? 7.649 -10.672 4.526 1.00 89.62 184 LEU A N 1
ATOM 1430 C CA . LEU A 1 184 ? 8.311 -10.314 3.273 1.00 89.62 184 LEU A CA 1
ATOM 1431 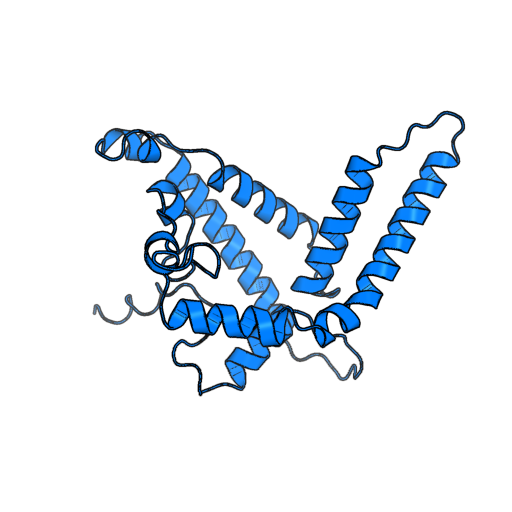C C . LEU A 1 184 ? 9.827 -10.180 3.464 1.00 89.62 184 LEU A C 1
ATOM 1433 O O . LEU A 1 184 ? 10.584 -10.666 2.625 1.00 89.62 184 LEU A O 1
ATOM 1437 N N . LEU A 1 185 ? 10.271 -9.589 4.577 1.00 87.94 185 LEU A N 1
ATOM 1438 C CA . LEU A 1 185 ? 11.689 -9.481 4.927 1.00 87.94 185 LEU A CA 1
ATOM 1439 C C . LEU A 1 185 ? 12.317 -10.841 5.250 1.00 87.94 185 LEU A C 1
ATOM 1441 O O . LEU A 1 185 ? 13.468 -11.077 4.886 1.00 87.94 185 LEU A O 1
ATOM 1445 N N . ARG A 1 186 ? 11.580 -11.745 5.903 1.00 88.56 186 ARG A N 1
ATOM 1446 C CA . ARG A 1 186 ? 12.029 -13.119 6.158 1.00 88.56 186 ARG A CA 1
ATOM 1447 C C . ARG A 1 186 ? 12.241 -13.875 4.851 1.00 88.56 186 ARG A C 1
ATOM 1449 O O . ARG A 1 186 ? 13.323 -14.403 4.632 1.00 88.56 186 ARG A O 1
ATOM 1456 N N . ILE A 1 187 ? 11.252 -13.856 3.958 1.00 87.25 187 ILE A N 1
ATOM 1457 C CA . ILE A 1 187 ? 11.338 -14.496 2.636 1.00 87.25 187 ILE A CA 1
ATOM 1458 C C . ILE A 1 187 ? 12.508 -13.921 1.834 1.00 87.25 187 ILE A C 1
ATOM 1460 O O . ILE A 1 187 ? 13.259 -14.675 1.230 1.00 87.25 187 ILE A O 1
ATOM 1464 N N . GLN A 1 188 ? 12.706 -12.600 1.870 1.00 86.38 188 GLN A N 1
ATOM 1465 C CA . GLN A 1 188 ? 13.835 -11.956 1.200 1.00 86.38 188 GLN A CA 1
ATOM 1466 C C . GLN A 1 188 ? 15.201 -12.447 1.717 1.00 86.38 188 GLN A C 1
ATOM 1468 O O . GLN A 1 188 ? 16.147 -12.499 0.939 1.00 86.38 188 GLN A O 1
ATOM 1473 N N . LYS A 1 189 ? 15.320 -12.76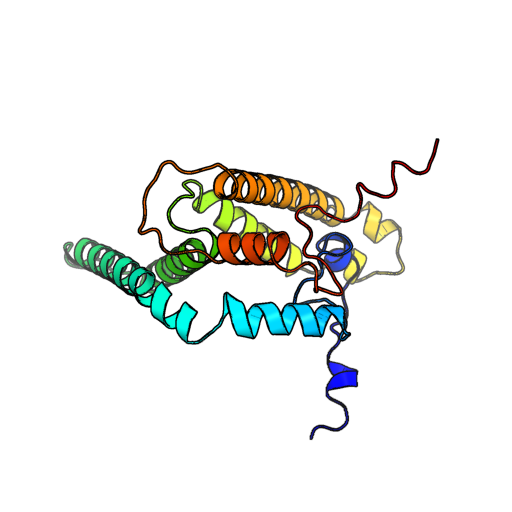6 3.013 1.00 83.62 189 LYS A N 1
ATOM 1474 C CA . LYS A 1 189 ? 16.577 -13.210 3.642 1.00 83.62 189 LYS A CA 1
ATOM 1475 C C . LYS A 1 189 ? 16.821 -14.715 3.547 1.00 83.62 189 LYS A C 1
ATOM 1477 O O . LYS A 1 189 ? 17.973 -15.129 3.544 1.00 83.62 189 LYS A O 1
ATOM 1482 N N . GLU A 1 190 ? 15.761 -15.518 3.583 1.00 80.81 190 GLU A N 1
ATOM 1483 C CA . GLU A 1 190 ? 15.847 -16.977 3.720 1.00 80.81 190 GLU A CA 1
ATOM 1484 C C . GLU A 1 190 ? 15.689 -17.720 2.389 1.00 80.81 190 GLU A C 1
ATOM 1486 O O . GLU A 1 190 ? 16.163 -18.850 2.269 1.00 80.81 190 GLU A O 1
ATOM 1491 N N . ASP A 1 191 ? 15.026 -17.119 1.396 1.00 75.25 191 ASP A N 1
ATOM 1492 C CA . ASP A 1 191 ? 14.667 -17.796 0.150 1.00 75.25 191 ASP A CA 1
ATOM 1493 C C . ASP A 1 191 ? 15.528 -17.334 -1.038 1.00 75.25 191 ASP A C 1
ATOM 1495 O O . ASP A 1 191 ? 15.081 -16.611 -1.932 1.00 75.25 191 ASP A O 1
ATOM 1499 N N . ASP A 1 192 ? 16.769 -17.828 -1.081 1.00 69.69 192 ASP A N 1
ATOM 1500 C CA . ASP A 1 192 ? 17.681 -17.680 -2.229 1.00 69.69 192 ASP A CA 1
ATOM 1501 C C . ASP A 1 192 ? 17.180 -18.415 -3.494 1.00 69.69 192 ASP A C 1
ATOM 1503 O O . ASP A 1 192 ? 17.800 -18.332 -4.556 1.00 69.69 192 ASP A O 1
ATOM 1507 N N . SER A 1 193 ? 16.066 -19.160 -3.410 1.00 73.75 193 SER A N 1
ATOM 1508 C CA . SER A 1 193 ? 15.504 -19.925 -4.532 1.00 73.75 193 SER A CA 1
ATOM 1509 C C . SER A 1 193 ? 14.511 -19.136 -5.391 1.00 73.75 193 SER A C 1
ATOM 1511 O O . SER A 1 193 ? 14.028 -19.647 -6.407 1.00 73.75 193 SER A O 1
ATOM 1513 N N . LEU A 1 194 ? 14.206 -17.889 -5.016 1.00 81.50 194 LEU A N 1
ATOM 1514 C CA . LEU A 1 194 ? 13.349 -17.012 -5.805 1.00 81.50 194 LEU A CA 1
ATOM 1515 C C . LEU A 1 194 ? 14.021 -16.652 -7.138 1.00 81.50 194 LEU A C 1
ATOM 1517 O O . LEU A 1 194 ? 15.052 -15.989 -7.173 1.00 81.50 194 LEU A O 1
ATOM 1521 N N . GLU A 1 195 ? 13.376 -17.016 -8.250 1.00 81.31 195 GLU A N 1
ATOM 1522 C CA . GLU A 1 195 ? 13.807 -16.624 -9.603 1.00 81.31 195 GLU A CA 1
ATOM 1523 C C . GLU A 1 195 ? 13.804 -15.091 -9.759 1.00 81.31 195 GLU A C 1
ATOM 1525 O O . GLU A 1 195 ? 14.643 -14.521 -10.452 1.00 81.31 195 GLU A O 1
ATOM 1530 N N . PHE A 1 196 ? 12.875 -14.422 -9.067 1.00 83.00 196 PHE A N 1
ATOM 1531 C CA . PHE A 1 196 ? 12.776 -12.964 -8.995 1.00 83.00 196 PHE A CA 1
ATOM 1532 C C . PHE A 1 196 ? 12.880 -12.502 -7.533 1.00 83.00 196 PHE A C 1
ATOM 1534 O O . PHE A 1 196 ? 11.893 -12.625 -6.802 1.00 83.00 196 PHE A O 1
ATOM 1541 N N . PRO A 1 197 ? 14.034 -11.997 -7.068 1.00 82.62 197 PRO A N 1
ATOM 1542 C CA . PRO A 1 197 ? 14.206 -11.616 -5.669 1.00 82.62 197 PRO A CA 1
ATOM 1543 C C . PRO A 1 197 ? 13.329 -10.416 -5.293 1.00 82.62 197 PRO A C 1
ATOM 1545 O O . PRO A 1 197 ? 13.057 -9.534 -6.111 1.00 82.62 197 PRO A O 1
ATOM 1548 N N . LEU A 1 198 ? 12.894 -10.371 -4.031 1.00 82.44 198 LEU A N 1
ATOM 1549 C CA . LEU A 1 198 ? 12.196 -9.208 -3.483 1.00 82.44 198 LEU A CA 1
ATOM 1550 C C . LEU A 1 198 ? 13.201 -8.069 -3.275 1.00 82.44 198 LEU A C 1
ATOM 1552 O O . LEU A 1 198 ? 14.260 -8.269 -2.681 1.00 82.44 198 LEU A O 1
ATOM 1556 N N . THR A 1 199 ? 12.873 -6.867 -3.742 1.00 81.56 199 THR A N 1
ATOM 1557 C CA . THR A 1 199 ? 13.729 -5.679 -3.619 1.00 81.56 199 THR A CA 1
ATOM 1558 C C . THR A 1 199 ? 13.140 -4.688 -2.622 1.00 81.56 199 THR A C 1
ATOM 1560 O O . THR A 1 199 ? 11.947 -4.398 -2.657 1.00 81.56 199 THR A O 1
ATOM 1563 N N . THR A 1 200 ? 13.982 -4.117 -1.761 1.00 74.94 200 THR A N 1
ATOM 1564 C CA . THR A 1 200 ? 13.605 -3.028 -0.838 1.00 74.94 200 THR A CA 1
ATOM 1565 C C . THR A 1 200 ? 13.756 -1.643 -1.466 1.00 74.94 200 THR A C 1
ATOM 1567 O O . THR A 1 200 ? 13.166 -0.684 -0.981 1.00 74.94 200 THR A O 1
ATOM 1570 N N . ARG A 1 201 ? 14.496 -1.535 -2.578 1.00 65.44 201 ARG A N 1
ATOM 1571 C CA . ARG A 1 201 ? 14.669 -0.301 -3.353 1.00 65.44 201 ARG A CA 1
ATOM 1572 C C . ARG A 1 201 ? 14.103 -0.432 -4.756 1.00 65.44 201 ARG A C 1
ATOM 1574 O O . ARG A 1 201 ? 14.098 -1.512 -5.340 1.00 65.44 201 ARG A O 1
ATOM 1581 N N . ALA A 1 202 ? 13.662 0.697 -5.302 1.00 56.03 202 ALA A N 1
ATOM 1582 C CA . ALA A 1 202 ? 13.372 0.818 -6.721 1.00 56.03 202 ALA A CA 1
ATOM 1583 C C . ALA A 1 202 ? 14.634 0.518 -7.545 1.00 56.03 202 ALA A C 1
ATOM 1585 O O . ALA A 1 202 ? 15.716 0.991 -7.202 1.00 56.03 202 ALA A O 1
ATOM 1586 N N . ALA A 1 203 ? 14.492 -0.219 -8.648 1.00 49.44 203 ALA A N 1
ATOM 1587 C CA . ALA A 1 203 ? 15.589 -0.751 -9.465 1.00 49.44 203 ALA A CA 1
ATOM 1588 C C . ALA A 1 203 ? 16.496 0.305 -10.142 1.00 49.44 203 ALA A C 1
ATOM 1590 O O . ALA A 1 203 ? 17.359 -0.046 -10.938 1.00 49.44 203 ALA A O 1
ATOM 1591 N N . ASN A 1 204 ? 16.331 1.595 -9.844 1.00 39.69 204 ASN A N 1
ATOM 1592 C CA . ASN A 1 204 ? 17.009 2.680 -10.549 1.00 39.69 204 ASN A CA 1
ATOM 1593 C C . ASN A 1 204 ? 18.313 3.165 -9.885 1.00 39.69 204 ASN A C 1
ATOM 1595 O O . ASN A 1 204 ? 18.854 4.185 -10.296 1.00 39.69 204 ASN A O 1
ATOM 1599 N N . GLU A 1 205 ? 18.829 2.457 -8.875 1.00 39.47 205 GLU A N 1
ATOM 1600 C CA . GLU A 1 205 ? 20.172 2.723 -8.326 1.00 39.47 205 GLU A CA 1
ATOM 1601 C C . GLU A 1 205 ? 21.261 1.798 -8.898 1.00 39.47 205 GLU A C 1
ATOM 1603 O O . GLU A 1 205 ? 22.439 2.104 -8.739 1.00 39.47 205 GLU A O 1
ATOM 1608 N N . SER A 1 206 ? 20.922 0.715 -9.614 1.00 34.91 206 SER A N 1
ATOM 1609 C CA . SER A 1 206 ? 21.937 -0.203 -10.164 1.00 34.91 206 SER A CA 1
ATOM 1610 C C . SER A 1 206 ? 22.493 0.200 -11.535 1.00 34.91 206 SER A C 1
ATOM 1612 O O . SER A 1 206 ? 23.562 -0.273 -11.901 1.00 34.91 206 SER A O 1
ATOM 1614 N N . SER A 1 207 ? 21.836 1.092 -12.288 1.00 33.84 207 SER A N 1
ATOM 1615 C CA . SER A 1 207 ? 22.327 1.530 -13.611 1.00 33.84 207 SER A CA 1
ATOM 1616 C C . SER A 1 207 ? 23.105 2.851 -13.605 1.00 33.84 207 SER A C 1
ATOM 1618 O O . SER A 1 207 ? 23.613 3.255 -14.646 1.00 33.84 207 SER A O 1
ATOM 1620 N N . SER A 1 208 ? 23.242 3.531 -12.462 1.00 34.91 208 SER A N 1
ATOM 1621 C CA . SER A 1 208 ? 24.077 4.743 -12.364 1.00 34.91 208 SER A CA 1
ATOM 1622 C C . SER A 1 208 ? 25.528 4.471 -11.950 1.00 34.91 208 SER A C 1
ATOM 1624 O O . SER A 1 208 ? 26.303 5.418 -11.890 1.00 34.91 208 SER A O 1
ATOM 1626 N N . SER A 1 209 ? 25.919 3.212 -11.712 1.00 32.69 209 SER A N 1
ATOM 1627 C CA . SER A 1 209 ? 27.317 2.831 -11.444 1.00 32.69 209 SER A CA 1
ATOM 1628 C C . SER A 1 209 ? 28.046 2.202 -12.641 1.00 32.69 209 SER A C 1
ATOM 1630 O O . SER A 1 209 ? 29.165 1.739 -12.469 1.00 32.69 209 SER A O 1
ATOM 1632 N N . GLU A 1 210 ? 27.436 2.158 -13.832 1.00 31.06 210 GLU A N 1
ATOM 1633 C CA . GLU A 1 210 ? 28.070 1.630 -15.062 1.00 31.06 210 GLU A CA 1
ATOM 1634 C C . GLU A 1 210 ? 28.402 2.708 -16.107 1.00 31.06 210 GLU A C 1
ATOM 1636 O O . GLU A 1 210 ? 28.724 2.392 -17.251 1.00 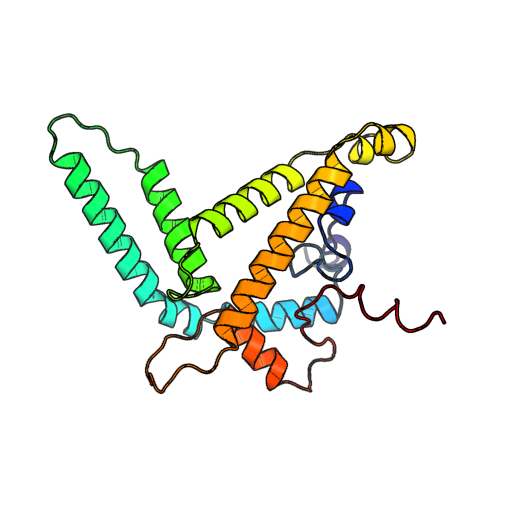31.06 210 GLU A O 1
ATOM 1641 N N . LEU A 1 211 ? 28.361 3.988 -15.735 1.00 32.31 211 LEU A N 1
ATOM 1642 C CA . LEU A 1 211 ? 28.824 5.077 -16.596 1.00 32.31 211 LEU A CA 1
ATOM 1643 C C . LEU A 1 211 ? 29.757 5.997 -15.805 1.00 32.31 211 LEU A C 1
ATOM 1645 O O . LEU A 1 211 ? 29.361 7.081 -15.373 1.00 32.31 211 LEU A O 1
ATOM 1649 N N . ASP A 1 212 ? 30.979 5.497 -15.606 1.00 36.38 212 ASP A N 1
ATOM 1650 C CA . ASP A 1 212 ? 32.190 6.326 -15.701 1.00 36.38 212 ASP A CA 1
ATOM 1651 C C . ASP A 1 212 ? 32.288 6.974 -17.098 1.00 36.38 212 ASP A C 1
ATOM 1653 O O . ASP A 1 212 ? 31.911 6.309 -18.097 1.00 36.38 212 ASP A O 1
#